Protein AF-A0A2D6FN66-F1 (afdb_monomer_lite)

Radius of gyration: 23.48 Å; chains: 1; bounding box: 50×28×66 Å

pLDDT: mean 88.45, std 12.37, range [42.31, 98.06]

Sequence (194 aa):
MTHFARLDENNIVLSTHTVSDETPTSNGRLGDNPMHVDGETFCLEFYGIDRGLSGTFKETSKKALFRKQYAGRGMIYNEDKDKFLEAKPFPSWALDVNDDWRAPVSDPTILTYPWLDENGVKQEDALYYMAWDEVNQRWGARSYPGPVKSWEGASDPHAELRTWIWNTDTSQWDDDGKRYKLVDEDRDLWEEIV

Foldseek 3Di:
DWKKFFADPQQFGADIDDDDQCDQFPVGGNVVDAQDVRVQVCCCCVCCVPPVDDGTMTIADCVCPPLRHGDDGGWGQDPVRRHTARHAPAPQWDQDPSRHTDQPADDQPDFWDFQADPVRHGDDIAGWQWDQDRVVSFIKTKDWNDHPPPPDDDPPQPIKIWMWTQDRVVSDTDGPVWIWGQPDPVVSDIDIPD

Structure (mmCIF, N/CA/C/O backbone):
data_AF-A0A2D6FN66-F1
#
_entry.id   AF-A0A2D6FN66-F1
#
loop_
_atom_site.group_PDB
_atom_site.id
_atom_site.type_symbol
_atom_site.label_atom_id
_atom_site.label_alt_id
_atom_site.label_comp_id
_atom_site.label_asym_id
_atom_site.label_entity_id
_atom_site.label_seq_id
_atom_site.pdbx_PDB_ins_code
_atom_site.Cartn_x
_atom_site.Cartn_y
_atom_site.Cartn_z
_atom_site.occupancy
_atom_site.B_iso_or_equiv
_atom_site.auth_seq_id
_atom_site.auth_comp_id
_atom_site.auth_asym_id
_atom_site.auth_atom_id
_atom_site.pdbx_PDB_model_num
ATOM 1 N N . MET A 1 1 ? 22.804 7.165 -8.848 1.00 89.62 1 MET A N 1
ATOM 2 C CA . MET A 1 1 ? 22.635 5.713 -9.009 1.00 89.62 1 MET A CA 1
ATOM 3 C C . MET A 1 1 ? 21.250 5.480 -9.570 1.00 89.62 1 MET A C 1
ATOM 5 O O . MET A 1 1 ? 20.288 5.944 -8.956 1.00 89.62 1 MET A O 1
ATOM 9 N N . THR A 1 2 ? 21.157 4.749 -10.674 1.00 93.19 2 THR A N 1
ATOM 10 C CA . THR A 1 2 ? 19.899 4.387 -11.327 1.00 93.19 2 THR A CA 1
ATOM 11 C C . THR A 1 2 ? 19.407 3.048 -10.788 1.00 93.19 2 THR A C 1
ATOM 13 O O . THR A 1 2 ? 20.203 2.146 -10.513 1.00 93.19 2 THR A O 1
ATOM 16 N N . HIS A 1 3 ? 18.097 2.908 -10.602 1.00 95.50 3 HIS A N 1
ATOM 17 C CA . HIS A 1 3 ? 17.495 1.714 -10.014 1.00 95.50 3 HIS A CA 1
ATOM 18 C C . HIS A 1 3 ? 16.573 1.018 -11.011 1.00 95.50 3 HIS A C 1
ATOM 20 O O . HIS A 1 3 ? 15.778 1.675 -11.668 1.00 95.50 3 HIS A O 1
ATOM 26 N N . PHE A 1 4 ? 16.633 -0.311 -11.075 1.00 96.44 4 PHE A N 1
ATOM 27 C CA . PHE A 1 4 ? 15.801 -1.131 -11.958 1.00 96.44 4 PHE A CA 1
ATOM 28 C C . PHE A 1 4 ? 15.091 -2.220 -11.168 1.00 96.44 4 PHE A C 1
ATOM 30 O O . PHE A 1 4 ? 15.712 -2.923 -10.375 1.00 96.44 4 PHE A O 1
ATOM 37 N N . ALA A 1 5 ? 13.797 -2.376 -11.397 1.00 97.19 5 ALA A N 1
ATOM 38 C CA . ALA A 1 5 ? 13.004 -3.496 -10.928 1.00 97.19 5 ALA A CA 1
ATOM 39 C C . ALA A 1 5 ? 13.132 -4.656 -11.917 1.00 97.19 5 ALA A C 1
ATOM 41 O O . ALA A 1 5 ? 12.907 -4.465 -13.109 1.00 97.19 5 ALA A O 1
ATOM 42 N N . ARG A 1 6 ? 13.479 -5.847 -11.425 1.00 96.19 6 ARG A N 1
ATOM 43 C CA . ARG A 1 6 ? 13.390 -7.098 -12.181 1.00 96.19 6 ARG A CA 1
ATOM 44 C C . ARG A 1 6 ? 12.001 -7.687 -11.994 1.00 96.19 6 ARG A C 1
ATOM 46 O O . ARG A 1 6 ? 11.585 -7.861 -10.847 1.00 96.19 6 ARG A O 1
ATOM 53 N N . LEU A 1 7 ? 11.327 -8.011 -13.085 1.00 96.62 7 LEU A N 1
ATOM 54 C CA . LEU A 1 7 ? 9.964 -8.529 -13.106 1.00 96.62 7 LEU A CA 1
ATOM 55 C C . LEU A 1 7 ? 9.935 -9.996 -13.546 1.00 96.62 7 LEU A C 1
ATOM 57 O O . LEU A 1 7 ? 10.806 -10.439 -14.300 1.00 96.62 7 LEU A O 1
ATOM 61 N N . ASP A 1 8 ? 8.938 -10.742 -13.076 1.00 94.62 8 ASP A N 1
ATOM 62 C CA . ASP A 1 8 ? 8.591 -12.057 -13.620 1.00 94.62 8 ASP A CA 1
ATOM 63 C C . ASP A 1 8 ? 7.635 -11.963 -14.826 1.00 94.62 8 ASP A C 1
ATOM 65 O O . ASP A 1 8 ? 7.323 -10.879 -15.317 1.00 94.62 8 ASP A O 1
ATOM 69 N N . GLU A 1 9 ? 7.173 -13.115 -15.316 1.00 94.38 9 GLU A N 1
ATOM 70 C CA . GLU A 1 9 ? 6.234 -13.219 -16.444 1.00 94.38 9 GLU A CA 1
ATOM 71 C C . GLU A 1 9 ? 4.844 -12.615 -16.171 1.00 94.38 9 GLU A C 1
ATOM 73 O O . GLU A 1 9 ? 4.099 -12.355 -17.112 1.00 94.38 9 GLU A O 1
ATOM 78 N N . ASN A 1 10 ? 4.502 -12.366 -14.903 1.00 95.19 10 ASN A N 1
ATOM 79 C CA . ASN A 1 10 ? 3.241 -11.762 -14.472 1.00 95.19 10 ASN A CA 1
ATOM 80 C C . ASN A 1 10 ? 3.426 -10.292 -14.058 1.00 95.19 10 ASN A C 1
ATOM 82 O O . ASN A 1 10 ? 2.559 -9.719 -13.396 1.00 95.19 10 ASN A O 1
ATOM 86 N N . ASN A 1 11 ? 4.558 -9.682 -14.427 1.00 96.50 11 ASN A N 1
ATOM 87 C CA . ASN A 1 11 ? 4.933 -8.318 -14.073 1.00 96.50 11 ASN A CA 1
ATOM 88 C C . ASN A 1 11 ? 5.053 -8.063 -12.559 1.00 96.50 11 ASN A C 1
ATOM 90 O O . ASN A 1 11 ? 4.924 -6.924 -12.100 1.00 96.50 11 ASN A O 1
ATOM 94 N N . ILE A 1 12 ? 5.354 -9.098 -11.768 1.00 96.75 12 ILE A N 1
ATOM 95 C CA . ILE A 1 12 ? 5.625 -8.971 -10.334 1.00 96.75 12 ILE A CA 1
ATOM 96 C C . ILE A 1 12 ? 7.099 -8.656 -10.106 1.00 96.75 12 ILE A C 1
ATOM 98 O O . ILE A 1 12 ? 7.994 -9.328 -10.618 1.00 96.75 12 ILE A O 1
ATOM 102 N N . VAL A 1 13 ? 7.370 -7.655 -9.274 1.00 97.62 13 VAL A N 1
ATOM 103 C CA . VAL A 1 13 ? 8.727 -7.253 -8.902 1.00 97.62 13 VAL A CA 1
ATOM 104 C C . VAL A 1 13 ? 9.379 -8.331 -8.034 1.00 97.62 13 VAL A C 1
ATOM 106 O O . VAL A 1 13 ? 8.997 -8.560 -6.884 1.00 97.62 13 VAL A O 1
ATOM 109 N N . LEU A 1 14 ? 10.435 -8.946 -8.559 1.00 95.50 14 LEU A N 1
ATOM 110 C CA . LEU A 1 14 ? 11.250 -9.945 -7.870 1.00 95.50 14 LEU A CA 1
ATOM 111 C C . LEU A 1 14 ? 12.331 -9.301 -6.999 1.00 95.50 14 LEU A C 1
ATOM 113 O O . LEU A 1 14 ? 12.594 -9.749 -5.881 1.00 95.50 14 LEU A O 1
ATOM 117 N N . SER A 1 15 ? 12.989 -8.269 -7.526 1.00 94.75 15 SER A N 1
ATOM 118 C CA . SER A 1 15 ? 14.126 -7.598 -6.893 1.00 94.75 15 SER A CA 1
ATOM 119 C C . SER A 1 15 ? 14.384 -6.228 -7.515 1.00 94.75 15 SER A C 1
ATOM 121 O O . SER A 1 15 ? 14.005 -5.974 -8.655 1.00 94.75 15 SER A O 1
ATOM 123 N N . THR A 1 16 ? 15.088 -5.358 -6.790 1.00 95.44 16 THR A N 1
ATOM 124 C CA . THR A 1 16 ? 15.623 -4.106 -7.342 1.00 95.44 16 THR A CA 1
ATOM 125 C C . THR A 1 16 ? 17.137 -4.165 -7.463 1.00 95.44 16 THR A C 1
ATOM 127 O O . THR A 1 16 ? 17.821 -4.607 -6.540 1.00 95.44 16 THR A O 1
ATOM 130 N N . HIS A 1 17 ? 17.661 -3.664 -8.570 1.00 93.88 17 HIS A N 1
ATOM 131 C CA . HIS A 1 17 ? 19.076 -3.621 -8.899 1.00 93.88 17 HIS A CA 1
ATOM 132 C C . HIS A 1 17 ? 19.526 -2.174 -9.042 1.00 93.88 17 HIS A C 1
ATOM 134 O O . HIS A 1 17 ? 18.748 -1.307 -9.431 1.00 93.88 17 HIS A O 1
ATOM 140 N N . THR A 1 18 ? 20.777 -1.909 -8.679 1.00 93.88 18 THR A N 1
ATOM 141 C CA . THR A 1 18 ? 21.353 -0.566 -8.743 1.00 93.88 18 THR A CA 1
ATOM 142 C C . THR A 1 18 ? 22.500 -0.566 -9.731 1.00 93.88 18 THR A C 1
ATOM 144 O O . THR A 1 18 ? 23.400 -1.399 -9.627 1.00 93.88 18 THR A O 1
ATOM 147 N N . VAL A 1 19 ? 22.463 0.384 -10.656 1.00 92.06 19 VAL A N 1
ATOM 148 C CA . VAL A 1 19 ? 23.472 0.597 -11.690 1.00 92.06 19 VAL A CA 1
ATOM 149 C C . VAL A 1 19 ? 24.054 2.002 -11.521 1.00 92.06 19 VAL A C 1
ATOM 151 O O . VAL A 1 19 ? 23.400 2.913 -11.004 1.00 92.06 19 VAL A O 1
ATOM 154 N N . SER A 1 20 ? 25.322 2.168 -11.891 1.00 94.06 20 SER A N 1
ATOM 155 C CA . SER A 1 20 ? 25.965 3.481 -11.893 1.00 94.06 20 SER A CA 1
ATOM 156 C C . SER A 1 20 ? 25.293 4.406 -12.909 1.00 94.06 20 SER A C 1
ATOM 158 O O . SER A 1 20 ? 24.995 3.979 -14.021 1.00 94.06 20 SER A O 1
ATOM 160 N N . ASP A 1 21 ? 25.122 5.681 -12.558 1.00 94.50 21 ASP A N 1
ATOM 161 C CA . ASP A 1 21 ? 24.621 6.702 -13.497 1.00 94.50 21 ASP A CA 1
ATOM 162 C C . ASP A 1 21 ? 25.578 6.875 -14.682 1.00 94.50 21 ASP A C 1
ATOM 164 O O . ASP A 1 21 ? 25.159 7.173 -15.795 1.00 94.50 21 ASP A O 1
ATOM 168 N N . GLU A 1 22 ? 26.867 6.640 -14.431 1.00 96.00 22 GLU A N 1
ATOM 169 C CA . GLU A 1 22 ? 27.963 6.779 -15.387 1.00 96.00 22 GLU A CA 1
ATOM 170 C C . GLU A 1 22 ? 28.029 5.635 -16.408 1.00 96.00 22 GLU A C 1
ATOM 172 O O . GLU A 1 22 ? 28.863 5.682 -17.312 1.00 96.00 22 GLU A O 1
ATOM 177 N N . THR A 1 23 ? 27.192 4.598 -16.272 1.00 93.06 23 THR A N 1
ATOM 178 C CA . THR A 1 23 ? 27.152 3.489 -17.230 1.00 93.06 23 THR A CA 1
ATOM 179 C C . THR A 1 23 ? 26.816 4.032 -18.626 1.00 93.06 23 THR A C 1
ATOM 181 O O . THR A 1 23 ? 25.759 4.649 -18.795 1.00 93.06 23 THR A O 1
ATOM 184 N N . PRO A 1 24 ? 27.693 3.833 -19.628 1.00 92.62 24 PRO A N 1
ATOM 185 C CA . PRO A 1 24 ? 27.444 4.306 -20.979 1.00 92.62 24 PRO A CA 1
ATOM 186 C C . PRO A 1 24 ? 26.416 3.415 -21.679 1.00 92.62 24 PRO A C 1
ATOM 188 O O . PRO A 1 24 ? 26.481 2.189 -21.611 1.00 92.62 24 PRO A O 1
ATOM 191 N N . THR A 1 25 ? 25.499 4.049 -22.396 1.00 88.62 25 THR A N 1
ATOM 192 C CA . THR A 1 25 ? 24.521 3.419 -23.287 1.00 88.62 25 THR A CA 1
ATOM 193 C C . THR A 1 25 ? 24.624 4.034 -24.682 1.00 88.62 25 THR A C 1
ATOM 195 O O . THR A 1 25 ? 25.327 5.033 -24.871 1.00 88.62 25 THR A O 1
ATOM 198 N N . SER A 1 26 ? 23.913 3.484 -25.670 1.00 87.75 26 SER A N 1
ATOM 199 C CA . SER A 1 26 ? 23.835 4.092 -27.007 1.00 87.75 26 SER A CA 1
ATOM 200 C C . SER A 1 26 ? 23.288 5.521 -26.990 1.00 87.75 26 SER A C 1
ATOM 202 O O . SER A 1 26 ? 23.660 6.310 -27.855 1.00 87.75 26 SER A O 1
ATOM 204 N N . ASN A 1 27 ? 22.465 5.874 -25.999 1.00 87.00 27 ASN A N 1
ATOM 205 C CA . ASN A 1 27 ? 21.874 7.205 -25.859 1.00 87.00 27 ASN A CA 1
ATOM 206 C C . ASN A 1 27 ? 22.589 8.110 -24.8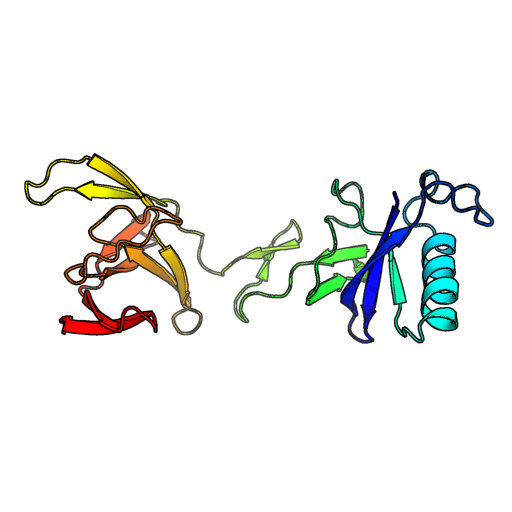40 1.00 87.00 27 ASN A C 1
ATOM 208 O O . ASN A 1 27 ? 22.084 9.169 -24.480 1.00 87.00 27 ASN A O 1
ATOM 212 N N . GLY A 1 28 ? 23.797 7.747 -24.403 1.00 89.62 28 GLY A N 1
ATOM 213 C CA . GLY A 1 28 ? 24.577 8.514 -23.430 1.00 89.62 28 GLY A CA 1
ATOM 214 C C . GLY A 1 28 ? 24.620 7.839 -22.064 1.00 89.62 28 GLY A C 1
ATOM 215 O O . GLY A 1 28 ? 24.481 6.622 -21.954 1.00 89.62 28 GLY A O 1
ATOM 216 N N . ARG A 1 29 ? 24.872 8.605 -21.004 1.00 93.44 29 ARG A N 1
ATOM 217 C CA . ARG A 1 29 ? 24.948 8.054 -19.645 1.00 93.44 29 ARG A CA 1
ATOM 218 C C . ARG A 1 29 ? 23.566 7.646 -19.162 1.00 93.44 29 ARG A C 1
ATOM 220 O O . ARG A 1 29 ? 22.577 8.311 -19.461 1.00 93.44 29 ARG A O 1
ATOM 227 N N . LEU A 1 30 ? 23.505 6.563 -18.400 1.00 91.44 30 LEU A N 1
ATOM 228 C CA . LEU A 1 30 ? 22.245 6.018 -17.918 1.00 91.44 30 LEU A CA 1
ATOM 229 C C . LEU A 1 30 ? 21.488 7.002 -17.013 1.00 91.44 30 LEU A C 1
ATOM 231 O O . LEU A 1 30 ? 20.275 7.132 -17.130 1.00 91.44 30 LEU A O 1
ATOM 235 N N . GLY A 1 31 ? 22.203 7.731 -16.150 1.00 90.25 31 GLY A N 1
ATOM 236 C CA . GLY A 1 31 ? 21.595 8.714 -15.244 1.00 90.25 31 GLY A CA 1
ATOM 237 C C . GLY A 1 31 ? 20.965 9.925 -15.942 1.00 90.25 31 GLY A C 1
ATOM 238 O O . GLY A 1 31 ? 20.096 10.568 -15.357 1.00 90.25 31 GLY A O 1
ATOM 239 N N . ASP A 1 32 ? 21.365 10.209 -17.184 1.00 92.75 32 ASP A N 1
ATOM 240 C CA . ASP A 1 32 ? 20.851 11.333 -17.977 1.00 92.75 32 ASP A CA 1
ATOM 241 C C . ASP A 1 32 ? 19.647 10.933 -18.854 1.00 92.75 32 ASP A C 1
ATOM 243 O O . ASP A 1 32 ? 19.004 11.796 -19.450 1.00 92.75 32 ASP A O 1
ATOM 247 N N . ASN A 1 33 ? 19.321 9.635 -18.922 1.00 88.56 33 ASN A N 1
ATOM 248 C CA . ASN A 1 33 ? 18.309 9.070 -19.819 1.00 88.56 33 ASN A CA 1
ATOM 249 C C . ASN A 1 33 ? 17.326 8.145 -19.075 1.00 88.56 33 ASN A C 1
ATOM 251 O O . ASN A 1 33 ? 17.298 6.937 -19.337 1.00 88.56 33 ASN A O 1
ATOM 255 N N . PRO A 1 34 ? 16.515 8.680 -18.143 1.00 91.12 34 PRO A N 1
ATOM 256 C CA . PRO A 1 34 ? 15.571 7.872 -17.384 1.00 91.12 34 PRO A CA 1
ATOM 257 C C . PRO A 1 34 ? 14.512 7.235 -18.292 1.00 91.12 34 PRO A C 1
ATOM 259 O O . PRO A 1 34 ? 14.082 7.822 -19.285 1.00 91.12 34 PRO A O 1
ATOM 262 N N . MET A 1 35 ? 14.055 6.046 -17.908 1.00 92.06 35 MET A N 1
ATOM 263 C CA . MET A 1 35 ? 13.054 5.218 -18.594 1.00 92.06 35 MET A CA 1
ATOM 264 C C . MET A 1 35 ? 13.468 4.742 -19.992 1.00 92.06 35 MET A C 1
ATOM 266 O O . MET A 1 35 ? 12.634 4.224 -20.737 1.00 92.06 35 MET A O 1
ATOM 270 N N . HIS A 1 36 ? 14.737 4.900 -20.365 1.00 91.31 36 HIS A N 1
ATOM 271 C CA . HIS A 1 36 ? 15.203 4.507 -21.684 1.00 91.31 36 HIS A CA 1
ATOM 272 C C . HIS A 1 36 ? 15.412 2.987 -21.784 1.00 91.31 36 HIS A C 1
ATOM 274 O O . HIS A 1 36 ? 15.978 2.358 -20.886 1.00 91.31 36 HIS A O 1
ATOM 280 N N . VAL A 1 37 ? 15.006 2.396 -22.916 1.00 92.50 37 VAL A N 1
ATOM 281 C CA . VAL A 1 37 ? 15.106 0.944 -23.163 1.00 92.50 37 VAL A CA 1
ATOM 282 C C . VAL A 1 37 ? 16.542 0.427 -23.061 1.00 92.50 37 VAL A C 1
ATOM 284 O O . VAL A 1 37 ? 16.759 -0.670 -22.566 1.00 92.50 37 VAL A O 1
ATOM 287 N N . ASP A 1 38 ? 17.537 1.233 -23.440 1.00 91.25 38 ASP A N 1
ATOM 288 C CA . ASP A 1 38 ? 18.956 0.881 -23.301 1.00 91.25 38 ASP A CA 1
ATOM 289 C C . ASP A 1 38 ? 19.344 0.481 -21.870 1.00 91.25 38 ASP A C 1
ATOM 291 O O . ASP A 1 38 ? 20.159 -0.419 -21.686 1.00 91.25 38 ASP A O 1
ATOM 295 N N . GLY A 1 39 ? 18.757 1.121 -20.853 1.00 92.19 39 GLY A N 1
ATOM 296 C CA . GLY A 1 39 ? 18.984 0.767 -19.453 1.00 92.19 39 GLY A CA 1
ATOM 297 C C . GLY A 1 39 ? 18.380 -0.581 -19.073 1.00 92.19 39 GLY A C 1
ATOM 298 O O . GLY A 1 39 ? 18.994 -1.372 -18.354 1.00 92.19 39 GLY A O 1
ATOM 299 N N . GLU A 1 40 ? 17.182 -0.849 -19.590 1.00 93.38 40 GLU A N 1
ATOM 300 C CA . GLU A 1 40 ? 16.462 -2.111 -19.411 1.00 93.38 40 GLU A CA 1
ATOM 301 C C . GLU A 1 40 ? 17.228 -3.262 -20.094 1.00 93.38 40 GLU A C 1
ATOM 303 O O . GLU A 1 40 ? 17.467 -4.299 -19.469 1.00 93.38 40 GLU A O 1
ATOM 308 N N . THR A 1 41 ? 17.720 -3.037 -21.318 1.00 92.06 41 THR A N 1
ATOM 309 C CA . THR A 1 41 ? 18.586 -3.960 -22.071 1.00 92.06 41 THR A CA 1
ATOM 310 C C . THR A 1 41 ? 19.914 -4.197 -21.359 1.00 92.06 41 THR A C 1
ATOM 312 O O . THR A 1 41 ? 20.294 -5.349 -21.164 1.00 92.06 41 THR A O 1
ATOM 315 N N . PHE A 1 42 ? 20.589 -3.140 -20.893 1.00 92.06 42 PHE A N 1
ATOM 316 C CA . PHE A 1 42 ? 21.838 -3.269 -20.140 1.00 92.06 42 PHE A CA 1
ATOM 317 C C . PHE A 1 42 ? 21.659 -4.168 -18.913 1.00 92.06 42 PHE A C 1
ATOM 319 O O . PHE A 1 42 ? 22.483 -5.042 -18.658 1.00 92.06 42 PHE A O 1
ATOM 326 N N . CYS A 1 43 ? 20.573 -3.987 -18.154 1.00 91.25 43 CYS A N 1
ATOM 327 C CA . CYS A 1 43 ? 20.301 -4.825 -16.988 1.00 91.25 43 CYS A CA 1
ATOM 328 C C . CYS A 1 43 ? 20.047 -6.284 -17.372 1.00 91.25 43 CYS A C 1
ATOM 330 O O . CYS A 1 43 ? 20.544 -7.179 -16.688 1.00 91.25 43 CYS A O 1
ATOM 332 N N . LEU A 1 44 ? 19.299 -6.527 -18.450 1.00 90.12 44 LEU A N 1
ATOM 333 C CA . LEU A 1 44 ? 19.047 -7.877 -18.943 1.00 90.12 44 LEU A CA 1
ATOM 334 C C . LEU A 1 44 ? 20.343 -8.574 -19.368 1.00 90.12 44 LEU A C 1
ATOM 336 O O . LEU A 1 44 ? 20.562 -9.722 -18.997 1.00 90.12 44 LEU A O 1
ATOM 340 N N . GLU A 1 45 ? 21.218 -7.889 -20.098 1.00 88.69 45 GLU A N 1
ATOM 341 C CA . GLU A 1 45 ? 22.497 -8.447 -20.536 1.00 88.69 45 GLU A CA 1
ATOM 342 C C . GLU A 1 45 ? 23.435 -8.676 -19.348 1.00 88.69 45 GLU A C 1
ATOM 344 O O . GLU A 1 45 ? 23.901 -9.793 -19.132 1.00 88.69 45 GLU A O 1
ATOM 349 N N . PHE A 1 46 ? 23.645 -7.651 -18.519 1.00 87.44 46 PHE A N 1
ATOM 350 C CA . PHE A 1 46 ? 24.572 -7.708 -17.391 1.00 87.44 46 PHE A CA 1
ATOM 351 C C . PHE A 1 46 ? 24.139 -8.728 -16.333 1.00 87.44 46 PHE A C 1
ATOM 353 O O . PHE A 1 46 ? 24.941 -9.529 -15.866 1.00 87.44 46 PHE A O 1
ATOM 360 N N . TYR A 1 47 ? 22.866 -8.735 -15.931 1.00 85.31 47 TYR A N 1
ATOM 361 C CA . TYR A 1 47 ? 22.395 -9.646 -14.886 1.00 85.31 47 TYR A CA 1
ATOM 362 C C . TYR A 1 47 ? 21.909 -10.993 -15.426 1.00 85.31 47 TYR A C 1
ATOM 364 O O . TYR A 1 47 ? 22.013 -11.999 -14.719 1.00 85.31 47 TYR A O 1
ATOM 372 N N . GLY A 1 48 ? 21.386 -11.039 -16.649 1.00 75.00 48 GLY A N 1
ATOM 373 C CA . GLY A 1 48 ? 20.897 -12.273 -17.255 1.00 75.00 48 GLY A CA 1
ATOM 374 C C . GLY A 1 48 ? 22.012 -13.194 -17.715 1.00 75.00 48 GLY A C 1
ATOM 375 O O . GLY A 1 48 ? 21.930 -14.397 -17.470 1.00 75.00 48 GLY A O 1
ATOM 376 N N . ILE A 1 49 ? 23.086 -12.644 -18.287 1.00 71.69 49 ILE A N 1
ATOM 377 C CA . ILE A 1 49 ? 24.240 -13.436 -18.721 1.00 71.69 49 ILE A CA 1
ATOM 378 C C . ILE A 1 49 ? 25.140 -13.760 -17.523 1.00 71.69 49 ILE A C 1
ATOM 380 O O . ILE A 1 49 ? 25.393 -14.935 -17.258 1.00 71.69 49 ILE A O 1
ATOM 384 N N . ASP A 1 50 ? 25.564 -12.759 -16.744 1.00 64.56 50 ASP A N 1
ATOM 385 C CA . ASP A 1 50 ? 26.601 -12.980 -15.721 1.00 64.56 50 ASP A CA 1
ATOM 386 C C . ASP A 1 50 ? 26.078 -13.646 -14.441 1.00 64.56 50 ASP A C 1
ATOM 388 O O . ASP A 1 50 ? 26.858 -14.200 -13.664 1.00 64.56 50 ASP A O 1
ATOM 392 N N . ARG A 1 51 ? 24.765 -13.580 -14.173 1.00 75.06 51 ARG A N 1
ATOM 393 C CA . ARG A 1 51 ? 24.164 -14.117 -12.935 1.00 75.06 51 ARG A CA 1
ATOM 394 C C . ARG A 1 51 ? 23.035 -15.118 -13.158 1.00 75.06 51 ARG A C 1
ATOM 396 O O . ARG A 1 51 ? 22.451 -15.574 -12.177 1.00 75.06 51 ARG A O 1
ATOM 403 N N . GLY A 1 52 ? 22.718 -15.453 -14.411 1.00 75.88 52 GLY A N 1
ATOM 404 C CA . GLY A 1 52 ? 21.635 -16.382 -14.746 1.00 75.88 52 GLY A CA 1
ATOM 405 C C . GLY A 1 52 ? 20.247 -15.895 -14.314 1.00 75.88 52 GLY A C 1
ATOM 406 O O . GLY A 1 52 ? 19.372 -16.711 -14.027 1.00 75.88 52 GLY A O 1
ATOM 407 N N . LEU A 1 53 ? 20.043 -14.577 -14.204 1.00 80.88 53 LEU A N 1
ATOM 408 C CA . LEU A 1 53 ? 18.759 -13.999 -13.809 1.00 80.88 53 LEU A CA 1
ATOM 409 C C . LEU A 1 53 ? 17.860 -13.795 -15.036 1.00 80.88 53 LEU A C 1
ATOM 411 O O . LEU A 1 53 ? 18.145 -12.968 -15.890 1.00 80.88 53 LEU A O 1
ATOM 415 N N . SER A 1 54 ? 16.735 -14.499 -15.104 1.00 76.50 54 SER A N 1
ATOM 416 C CA . SER A 1 54 ? 15.688 -14.242 -16.101 1.00 76.50 54 SER A CA 1
ATOM 417 C C . SER A 1 54 ? 14.747 -13.108 -15.668 1.00 76.50 54 SER A C 1
ATOM 419 O O . SER A 1 54 ? 14.729 -12.716 -14.495 1.00 76.50 54 SER A O 1
ATOM 421 N N . GLY A 1 55 ? 13.956 -12.594 -16.611 1.00 83.88 55 GLY A N 1
ATOM 422 C CA . GLY A 1 55 ? 12.920 -11.587 -16.370 1.00 83.88 55 GLY A CA 1
ATOM 423 C C . GLY A 1 55 ? 13.056 -10.365 -17.272 1.00 83.88 55 GLY A C 1
ATOM 424 O O . GLY A 1 55 ? 13.984 -10.267 -18.073 1.00 83.88 55 GLY A O 1
ATOM 425 N N . THR A 1 56 ? 12.128 -9.427 -17.127 1.00 93.00 56 THR A N 1
ATOM 426 C CA . THR A 1 56 ? 12.213 -8.096 -17.740 1.00 93.00 56 THR A CA 1
ATOM 427 C C . THR A 1 56 ? 12.692 -7.087 -16.700 1.00 93.00 56 THR A C 1
ATOM 429 O O . THR A 1 56 ? 12.562 -7.307 -15.494 1.00 93.00 56 THR A O 1
ATOM 432 N N . PHE A 1 57 ? 13.294 -5.986 -17.145 1.00 95.56 57 PHE A N 1
ATOM 433 C CA . PHE A 1 57 ? 13.738 -4.920 -16.253 1.00 95.56 57 PHE A CA 1
ATOM 434 C C . PHE A 1 57 ? 13.001 -3.631 -16.575 1.00 95.56 57 PHE A C 1
ATOM 436 O O . PHE A 1 57 ? 12.854 -3.273 -17.738 1.00 95.56 57 PHE A O 1
ATOM 443 N N . LYS A 1 58 ? 12.570 -2.920 -15.536 1.00 97.31 58 LYS A N 1
ATOM 444 C CA . LYS A 1 58 ? 11.967 -1.591 -15.634 1.00 97.31 58 LYS A CA 1
ATOM 445 C C . LYS A 1 58 ? 12.654 -0.657 -14.654 1.00 97.31 58 LYS A C 1
ATOM 447 O O . LYS A 1 58 ? 12.680 -0.924 -13.457 1.00 97.31 58 LYS A O 1
ATOM 452 N N . GLU A 1 59 ? 13.220 0.443 -15.143 1.00 96.94 59 GLU A N 1
ATOM 453 C CA . GLU A 1 59 ? 13.728 1.514 -14.282 1.00 96.94 59 GLU A CA 1
ATOM 454 C C . GLU A 1 59 ? 12.665 1.987 -13.275 1.00 96.94 59 GLU A C 1
ATOM 456 O O . GLU A 1 59 ? 11.481 2.061 -13.605 1.00 96.94 59 GLU A O 1
ATOM 461 N N . THR A 1 60 ? 13.091 2.316 -12.058 1.00 96.81 60 THR A N 1
ATOM 462 C CA . THR A 1 60 ? 12.261 2.756 -10.935 1.00 96.81 60 THR A CA 1
ATOM 463 C C . THR A 1 60 ? 12.856 3.992 -10.255 1.00 96.81 60 THR A C 1
ATOM 465 O O . THR A 1 60 ? 14.075 4.136 -10.135 1.00 96.81 60 THR A O 1
ATOM 468 N N . SER A 1 61 ? 11.997 4.889 -9.761 1.00 94.06 61 SER A N 1
ATOM 469 C CA . SER A 1 61 ? 12.410 6.166 -9.176 1.00 94.06 61 SER A CA 1
ATOM 470 C C . SER A 1 61 ? 12.240 6.194 -7.659 1.00 94.06 61 SER A C 1
ATOM 472 O O . SER A 1 61 ? 11.124 6.178 -7.147 1.00 94.06 61 SER A O 1
ATOM 474 N N . LYS A 1 62 ? 13.345 6.352 -6.915 1.00 90.75 62 LYS A N 1
ATOM 475 C CA . LYS A 1 62 ? 13.305 6.564 -5.450 1.00 90.75 62 LYS A CA 1
ATOM 476 C C . LYS A 1 62 ? 12.562 7.833 -5.035 1.00 90.75 62 LYS A C 1
ATOM 478 O O . LYS A 1 62 ? 12.098 7.928 -3.908 1.00 90.75 62 LYS A O 1
ATOM 483 N N . LYS A 1 63 ? 12.500 8.818 -5.932 1.00 92.69 63 LYS A N 1
ATOM 484 C CA . LYS A 1 63 ? 11.854 10.115 -5.706 1.00 92.69 63 LYS A CA 1
ATOM 485 C C . LYS A 1 63 ? 10.486 10.210 -6.384 1.00 92.69 63 LYS A C 1
ATOM 487 O O . LYS A 1 63 ? 9.977 11.316 -6.508 1.00 92.69 63 LYS A O 1
ATOM 492 N N . ALA A 1 64 ? 9.930 9.086 -6.856 1.00 93.38 64 ALA A N 1
ATOM 493 C CA . ALA A 1 64 ? 8.637 9.058 -7.542 1.00 93.38 64 ALA A CA 1
ATOM 494 C C . ALA A 1 64 ? 8.554 10.013 -8.759 1.00 93.38 64 ALA A C 1
ATOM 496 O O . ALA A 1 64 ? 7.488 10.518 -9.090 1.00 93.38 64 ALA A O 1
ATOM 497 N N . LEU A 1 65 ? 9.680 10.274 -9.443 1.00 94.56 65 LEU A N 1
ATOM 498 C CA . LEU A 1 65 ? 9.726 11.206 -10.585 1.00 94.56 65 LEU A CA 1
ATOM 499 C C . LEU A 1 65 ? 9.029 10.652 -11.836 1.00 94.56 65 LEU A C 1
ATOM 501 O O . LEU A 1 65 ? 8.600 11.413 -12.696 1.00 94.56 65 LEU A O 1
ATOM 505 N N . PHE A 1 66 ? 8.948 9.328 -11.942 1.00 94.88 66 PHE A N 1
ATOM 506 C CA . PHE A 1 66 ? 8.304 8.595 -13.023 1.00 94.88 66 PHE A CA 1
ATOM 507 C C . PHE A 1 66 ? 7.827 7.235 -12.511 1.00 94.88 66 PHE A C 1
ATOM 509 O O . PHE A 1 66 ? 8.222 6.805 -11.423 1.00 94.88 66 PHE A O 1
ATOM 516 N N . ARG A 1 67 ? 6.965 6.565 -13.290 1.00 96.50 67 ARG A N 1
ATOM 517 C CA . ARG A 1 67 ? 6.363 5.259 -12.955 1.00 96.50 67 ARG A CA 1
ATOM 518 C C . ARG A 1 67 ? 5.706 5.216 -11.568 1.00 96.50 67 ARG A C 1
ATOM 520 O O . ARG A 1 67 ? 5.628 4.165 -10.933 1.00 96.50 67 ARG A O 1
ATOM 527 N N . LYS A 1 68 ? 5.192 6.378 -11.138 1.00 95.50 68 LYS A N 1
ATOM 528 C CA . LYS A 1 68 ? 4.505 6.685 -9.872 1.00 95.50 68 LYS A CA 1
ATOM 529 C C . LYS A 1 68 ? 5.352 6.562 -8.603 1.00 95.50 68 LYS A C 1
ATOM 531 O O . LYS A 1 68 ? 5.327 7.480 -7.797 1.00 95.50 68 LYS A O 1
ATOM 536 N N . GLN A 1 69 ? 6.049 5.454 -8.382 1.00 96.06 69 GLN A N 1
ATOM 537 C CA . GLN A 1 69 ? 6.711 5.179 -7.105 1.00 96.06 69 GLN A CA 1
ATOM 538 C C . GLN A 1 69 ? 7.875 4.203 -7.255 1.00 96.06 69 GLN A C 1
ATOM 540 O O . GLN A 1 69 ? 8.069 3.593 -8.309 1.00 96.06 69 GLN A O 1
ATOM 545 N N . TYR A 1 70 ? 8.656 4.058 -6.185 1.00 97.06 70 TYR A N 1
ATOM 546 C CA . TYR A 1 70 ? 9.749 3.101 -6.162 1.00 97.06 70 TYR A CA 1
ATOM 547 C C . TYR A 1 70 ? 9.214 1.667 -6.079 1.00 97.06 70 TYR A C 1
ATOM 549 O O . TYR A 1 70 ? 8.497 1.322 -5.147 1.00 97.06 70 TYR A O 1
ATOM 557 N N . ALA A 1 71 ? 9.605 0.819 -7.025 1.00 97.56 71 ALA A N 1
ATOM 558 C CA . ALA A 1 71 ? 9.305 -0.603 -7.021 1.00 97.56 71 ALA A CA 1
ATOM 559 C C . ALA A 1 71 ? 9.880 -1.321 -5.786 1.00 97.56 71 ALA A C 1
ATOM 561 O O . ALA A 1 71 ? 11.088 -1.328 -5.552 1.00 97.56 71 ALA A O 1
ATOM 562 N N . GLY A 1 72 ? 9.011 -1.984 -5.033 1.00 96.31 72 GLY A N 1
ATOM 563 C CA . GLY A 1 72 ? 9.330 -2.917 -3.960 1.00 96.31 72 GLY A CA 1
ATOM 564 C C . GLY A 1 72 ? 9.027 -4.354 -4.378 1.00 96.31 72 GLY A C 1
ATOM 565 O O . GLY A 1 72 ? 8.217 -4.596 -5.269 1.00 96.31 72 GLY A O 1
ATOM 566 N N . ARG A 1 73 ? 9.673 -5.331 -3.735 1.00 96.81 73 ARG A N 1
ATOM 567 C CA . ARG A 1 73 ? 9.407 -6.754 -3.999 1.00 96.81 73 ARG A CA 1
ATOM 568 C C . ARG A 1 73 ? 7.926 -7.078 -3.759 1.00 96.81 73 ARG A C 1
ATOM 570 O O . ARG A 1 73 ? 7.390 -6.717 -2.718 1.00 96.81 73 ARG A O 1
ATOM 577 N N . GLY A 1 74 ? 7.302 -7.787 -4.697 1.00 96.50 74 GLY A N 1
ATOM 578 C CA . GLY A 1 74 ? 5.881 -8.150 -4.659 1.00 96.50 74 GLY A CA 1
ATOM 579 C C . GLY A 1 74 ? 4.937 -7.111 -5.271 1.00 96.50 74 GLY A C 1
ATOM 580 O O . GLY A 1 74 ? 3.772 -7.424 -5.488 1.00 96.50 74 GLY A O 1
ATOM 581 N N . MET A 1 75 ? 5.418 -5.906 -5.593 1.00 97.75 75 MET A N 1
ATOM 582 C CA . MET A 1 75 ? 4.639 -4.929 -6.358 1.00 97.75 75 MET A CA 1
ATOM 583 C C . MET A 1 75 ? 4.386 -5.409 -7.788 1.00 97.75 75 MET A C 1
ATOM 585 O O . MET A 1 75 ? 5.112 -6.258 -8.303 1.00 97.75 75 MET A O 1
ATOM 589 N N . ILE A 1 76 ? 3.383 -4.824 -8.437 1.00 97.44 76 ILE A N 1
ATOM 590 C CA . ILE A 1 76 ? 2.977 -5.146 -9.806 1.00 97.44 76 ILE A CA 1
ATOM 591 C C . ILE A 1 76 ? 3.344 -3.976 -10.713 1.00 97.44 76 ILE A C 1
ATOM 593 O O . ILE A 1 76 ? 2.986 -2.832 -10.433 1.00 97.44 76 ILE A O 1
ATOM 597 N N . TYR A 1 77 ? 4.036 -4.242 -11.813 1.00 97.81 77 TYR A N 1
ATOM 598 C CA . TYR A 1 77 ? 4.185 -3.268 -12.886 1.00 97.81 77 TYR A CA 1
ATOM 599 C C . TYR A 1 77 ? 2.964 -3.336 -13.811 1.00 97.81 77 TYR A C 1
ATOM 601 O O . TYR A 1 77 ? 2.667 -4.367 -14.408 1.00 97.81 77 TYR A O 1
ATOM 609 N N . ASN A 1 78 ? 2.226 -2.235 -13.904 1.00 97.06 78 ASN A N 1
ATOM 610 C CA . ASN A 1 78 ? 1.104 -2.096 -14.818 1.00 97.06 78 ASN A CA 1
ATOM 611 C C . ASN A 1 78 ? 1.608 -1.479 -16.129 1.00 97.06 78 ASN A C 1
ATOM 613 O O . ASN A 1 78 ? 1.943 -0.293 -16.158 1.00 97.06 78 ASN A O 1
ATOM 617 N N . GLU A 1 79 ? 1.663 -2.289 -17.187 1.00 95.62 79 GLU A N 1
ATOM 618 C CA . GLU A 1 79 ? 2.183 -1.886 -18.500 1.00 95.62 79 GLU A CA 1
ATOM 619 C C . GLU A 1 79 ? 1.331 -0.798 -19.161 1.00 95.62 79 GLU A C 1
ATOM 621 O O . GLU A 1 79 ? 1.882 0.185 -19.648 1.00 95.62 79 GLU A O 1
ATOM 626 N N . ASP A 1 80 ? -0.000 -0.915 -19.107 1.00 95.94 80 ASP A N 1
ATOM 627 C CA . ASP A 1 80 ? -0.922 0.045 -19.733 1.00 95.94 80 ASP A CA 1
ATOM 628 C C . ASP A 1 80 ? -0.786 1.458 -19.150 1.00 95.94 80 ASP A C 1
ATOM 630 O O . ASP A 1 80 ? -0.977 2.459 -19.843 1.00 95.94 80 ASP A O 1
ATOM 634 N N . LYS A 1 81 ? -0.473 1.546 -17.852 1.00 95.50 81 LYS A N 1
ATOM 635 C CA . LYS A 1 81 ? -0.305 2.814 -17.132 1.00 95.50 81 LYS A CA 1
ATOM 636 C C . LYS A 1 81 ? 1.151 3.262 -17.029 1.00 95.50 81 LYS A C 1
ATOM 638 O O . LYS A 1 81 ? 1.375 4.384 -16.579 1.00 95.50 81 LYS A O 1
ATOM 643 N N . ASP A 1 82 ? 2.102 2.398 -17.380 1.00 96.50 82 ASP A N 1
ATOM 644 C CA . ASP A 1 82 ? 3.535 2.543 -17.106 1.00 96.50 82 ASP A CA 1
ATOM 645 C C . ASP A 1 82 ? 3.805 2.953 -15.643 1.00 96.50 82 ASP A C 1
ATOM 647 O O . ASP A 1 82 ? 4.375 4.007 -15.353 1.00 96.50 82 ASP A O 1
ATOM 651 N N . LYS A 1 83 ? 3.320 2.149 -14.685 1.00 97.31 83 LYS A N 1
ATOM 652 C CA . LYS A 1 83 ? 3.409 2.441 -13.238 1.00 97.31 83 LYS A CA 1
ATOM 653 C C . LYS A 1 83 ? 3.697 1.203 -12.404 1.00 97.31 83 LYS A C 1
ATOM 655 O O . LYS A 1 83 ? 3.183 0.125 -12.687 1.00 97.31 83 LYS A O 1
ATOM 660 N N . PHE A 1 84 ? 4.420 1.387 -11.301 1.00 98.06 84 PHE A N 1
ATOM 661 C CA . PHE A 1 84 ? 4.465 0.398 -10.224 1.00 98.06 84 PHE A CA 1
ATOM 662 C C . PHE A 1 84 ? 3.295 0.606 -9.261 1.00 98.06 84 PHE A C 1
ATOM 664 O O . PHE A 1 84 ? 3.094 1.699 -8.723 1.00 98.06 84 PHE A O 1
ATOM 671 N N . LEU A 1 85 ? 2.528 -0.453 -9.033 1.00 97.50 85 LEU A N 1
ATOM 672 C CA . LEU A 1 85 ? 1.395 -0.503 -8.117 1.00 97.50 85 LEU A CA 1
ATOM 673 C C . LEU A 1 85 ? 1.718 -1.444 -6.961 1.00 97.50 85 LEU A C 1
ATOM 675 O O . LEU A 1 85 ? 2.398 -2.456 -7.140 1.00 97.50 85 LEU A O 1
ATOM 679 N N . GLU A 1 86 ? 1.231 -1.119 -5.770 1.00 96.50 86 GLU A N 1
ATOM 680 C CA . GLU A 1 86 ? 1.341 -2.035 -4.639 1.00 96.50 86 GLU A CA 1
ATOM 681 C C . GLU A 1 86 ? 0.589 -3.341 -4.928 1.00 96.50 86 GLU A C 1
ATOM 683 O O . GLU A 1 86 ? -0.350 -3.373 -5.732 1.00 96.50 86 GLU A O 1
ATOM 688 N N . ALA A 1 87 ? 0.999 -4.433 -4.280 1.00 94.06 87 ALA A N 1
ATOM 689 C CA . ALA A 1 87 ? 0.218 -5.663 -4.313 1.00 94.06 87 ALA A CA 1
ATOM 690 C C . ALA A 1 87 ? -1.169 -5.389 -3.726 1.00 94.06 87 ALA A C 1
ATOM 692 O O . ALA A 1 87 ? -1.286 -4.674 -2.732 1.00 94.06 87 ALA A O 1
ATOM 693 N N . LYS A 1 88 ? -2.212 -5.962 -4.332 1.00 94.81 88 LYS A N 1
ATOM 694 C CA . LYS A 1 88 ? -3.582 -5.808 -3.841 1.00 94.81 88 LYS A CA 1
ATOM 695 C C . LYS A 1 88 ? -3.675 -6.327 -2.395 1.00 94.81 88 LYS A C 1
ATOM 697 O O . LYS A 1 88 ? -3.500 -7.533 -2.219 1.00 94.81 88 LYS A O 1
ATOM 702 N N . PRO A 1 89 ? -3.964 -5.477 -1.385 1.00 95.06 89 PRO A N 1
ATOM 703 C CA . PRO A 1 89 ? -3.930 -5.906 0.015 1.00 95.06 89 PRO A CA 1
ATOM 704 C C . PRO A 1 89 ? -5.009 -6.940 0.334 1.00 95.06 89 PRO A C 1
ATOM 706 O O . PRO A 1 89 ? -4.732 -7.959 0.960 1.00 95.06 89 PRO A O 1
ATOM 709 N N . PHE A 1 90 ? -6.229 -6.700 -0.155 1.00 96.62 90 PHE A N 1
ATOM 710 C CA . PHE A 1 90 ? -7.373 -7.587 0.034 1.00 96.62 90 PHE A CA 1
ATOM 711 C C . PHE A 1 90 ? -8.248 -7.650 -1.221 1.00 96.62 90 PHE A C 1
ATOM 713 O O . PHE A 1 90 ? -8.316 -6.659 -1.954 1.00 96.62 90 PHE A O 1
ATOM 720 N N . PRO A 1 91 ? -8.944 -8.774 -1.481 1.00 97.56 91 PRO A N 1
ATOM 721 C CA . PRO A 1 91 ? -9.813 -8.935 -2.646 1.00 97.56 91 PRO A CA 1
ATOM 722 C C . PRO A 1 91 ? -10.864 -7.838 -2.831 1.00 97.56 91 PRO A C 1
ATOM 724 O O . PRO A 1 91 ? -11.123 -7.470 -3.981 1.00 97.56 91 PRO A O 1
ATOM 727 N N . SER A 1 92 ? -11.431 -7.290 -1.756 1.00 97.69 92 SER A N 1
ATOM 728 C CA . SER A 1 92 ? -12.452 -6.243 -1.853 1.00 97.69 92 SER A CA 1
ATOM 729 C C . SER A 1 92 ? -11.927 -4.848 -2.173 1.00 97.69 92 SER A C 1
ATOM 731 O O . SER A 1 92 ? -12.703 -3.983 -2.578 1.00 97.69 92 SER A O 1
ATOM 733 N N . TRP A 1 93 ? -10.623 -4.614 -2.025 1.00 98.00 93 TRP A N 1
ATOM 734 C CA . TRP A 1 93 ? -10.057 -3.291 -2.252 1.00 98.00 93 TRP A CA 1
ATOM 735 C C . TRP A 1 93 ? -10.057 -2.956 -3.746 1.00 98.00 93 TRP A C 1
ATOM 737 O O . TRP A 1 93 ? -9.932 -3.830 -4.613 1.00 98.00 93 TRP A O 1
ATOM 747 N N . ALA A 1 94 ? -10.183 -1.675 -4.065 1.00 97.31 94 ALA A N 1
ATOM 748 C CA . ALA A 1 94 ? -10.161 -1.166 -5.432 1.00 97.31 94 ALA A CA 1
ATOM 749 C C . ALA A 1 94 ? -9.161 -0.016 -5.552 1.00 97.31 94 ALA A C 1
ATOM 751 O O . ALA A 1 94 ? -8.879 0.667 -4.572 1.00 97.31 94 ALA A O 1
ATOM 752 N N . LEU A 1 95 ? -8.604 0.181 -6.747 1.00 96.69 95 LEU A N 1
ATOM 753 C CA . LEU A 1 95 ? -7.741 1.330 -7.011 1.00 96.69 95 LEU A CA 1
ATOM 754 C C . LEU A 1 95 ? -8.587 2.605 -7.073 1.00 96.69 95 LEU A C 1
ATOM 756 O O . LEU A 1 95 ? -9.615 2.632 -7.754 1.00 96.69 95 LEU A O 1
ATOM 760 N N . ASP A 1 96 ? -8.137 3.656 -6.396 1.00 96.06 96 ASP A N 1
ATOM 761 C CA . ASP A 1 96 ? -8.686 4.999 -6.540 1.00 96.06 96 ASP A CA 1
ATOM 762 C C . ASP A 1 96 ? -8.140 5.719 -7.791 1.00 96.06 96 ASP A C 1
ATOM 764 O O . ASP A 1 96 ? -7.421 5.151 -8.616 1.00 96.06 96 ASP A O 1
ATOM 768 N N . VAL A 1 97 ? -8.497 6.997 -7.950 1.00 95.62 97 VAL A N 1
ATOM 769 C CA . VAL A 1 97 ? -8.071 7.833 -9.088 1.00 95.62 97 VAL A CA 1
ATOM 770 C C . VAL A 1 97 ? -6.551 8.053 -9.156 1.00 95.62 97 VAL A C 1
ATOM 772 O O . VAL A 1 97 ? -6.026 8.365 -10.224 1.00 95.62 97 VAL A O 1
ATOM 775 N N . ASN A 1 98 ? -5.838 7.872 -8.042 1.00 94.75 98 ASN A N 1
ATOM 776 C CA . ASN A 1 98 ? -4.381 7.987 -7.954 1.00 94.75 98 ASN A CA 1
ATOM 777 C C . ASN A 1 98 ? -3.681 6.628 -8.113 1.00 94.75 98 ASN A C 1
ATOM 779 O O . ASN A 1 98 ? -2.457 6.535 -7.995 1.00 94.75 98 ASN A O 1
ATOM 783 N N . ASP A 1 99 ? -4.443 5.576 -8.424 1.00 96.25 99 ASP A N 1
ATOM 784 C CA . ASP A 1 99 ? -3.992 4.192 -8.467 1.00 96.25 99 ASP A CA 1
ATOM 785 C C . ASP A 1 99 ? -3.495 3.678 -7.105 1.00 96.25 99 ASP A C 1
ATOM 787 O O . ASP A 1 99 ? -2.549 2.886 -7.064 1.00 96.25 99 ASP A O 1
ATOM 791 N N . ASP A 1 100 ? -4.070 4.148 -5.997 1.00 95.69 100 ASP A N 1
ATOM 792 C CA . ASP A 1 100 ? -3.818 3.619 -4.652 1.00 95.69 100 ASP A CA 1
ATOM 793 C C . ASP A 1 100 ? -4.948 2.677 -4.236 1.00 95.69 100 ASP A C 1
ATOM 795 O O . ASP A 1 100 ? -6.122 2.938 -4.507 1.00 95.69 100 ASP A O 1
ATOM 799 N N . TRP A 1 101 ? -4.611 1.560 -3.590 1.00 96.44 101 TRP A N 1
ATOM 800 C CA . TRP A 1 101 ? -5.628 0.629 -3.114 1.00 96.44 101 TRP A CA 1
ATOM 801 C C . TRP A 1 101 ? -6.418 1.246 -1.960 1.00 96.44 101 TRP A C 1
ATOM 803 O O . TRP A 1 101 ? -5.845 1.703 -0.973 1.00 96.44 101 TRP A O 1
ATOM 813 N N . ARG A 1 102 ? -7.746 1.204 -2.065 1.00 97.19 102 ARG A N 1
ATOM 814 C CA . ARG A 1 102 ? -8.686 1.646 -1.037 1.00 97.19 102 ARG A CA 1
ATOM 815 C C . ARG A 1 102 ? -9.626 0.522 -0.648 1.00 97.19 102 ARG A C 1
ATOM 817 O O . ARG A 1 102 ? -10.150 -0.184 -1.515 1.00 97.19 102 ARG A O 1
ATOM 824 N N . ALA A 1 103 ? -9.863 0.402 0.654 1.00 97.06 103 ALA A N 1
ATOM 825 C CA . ALA A 1 103 ? -10.969 -0.381 1.176 1.00 97.06 103 ALA A CA 1
ATOM 826 C C . ALA A 1 103 ? -12.309 0.199 0.677 1.00 97.06 103 ALA A C 1
ATOM 828 O O . ALA A 1 103 ? -12.412 1.406 0.440 1.00 97.06 103 ALA A O 1
ATOM 829 N N . PRO A 1 104 ? -13.358 -0.628 0.539 1.00 96.56 104 PRO A N 1
ATOM 830 C CA . PRO A 1 104 ? -14.695 -0.145 0.187 1.00 96.56 104 PRO A CA 1
ATOM 831 C C . PRO A 1 104 ? -15.329 0.725 1.284 1.00 96.56 104 PRO A C 1
ATOM 833 O O . PRO A 1 104 ? -16.262 1.475 1.006 1.00 96.56 104 PRO A O 1
ATOM 836 N N . VAL A 1 105 ? -14.822 0.635 2.517 1.00 96.00 105 VAL A N 1
ATOM 837 C CA . VAL A 1 105 ? -15.211 1.479 3.649 1.00 96.00 105 VAL A CA 1
ATOM 838 C C . VAL A 1 105 ? -14.075 2.447 3.967 1.00 96.00 105 VAL A C 1
ATOM 840 O O . VAL A 1 105 ? -12.921 2.035 4.074 1.00 96.00 105 VAL A O 1
ATOM 843 N N . SER A 1 106 ? -14.412 3.726 4.146 1.00 94.00 106 SER A N 1
ATOM 844 C CA . SER A 1 106 ? -13.449 4.792 4.438 1.00 94.00 106 SER A CA 1
ATOM 845 C C . SER A 1 106 ? -12.590 4.491 5.665 1.00 94.00 106 SER A C 1
ATOM 847 O O . SER A 1 106 ? -13.101 3.984 6.667 1.00 94.00 106 SER A O 1
ATOM 849 N N . ASP A 1 107 ? -11.316 4.872 5.586 1.00 93.44 107 ASP A N 1
ATOM 850 C CA . ASP A 1 107 ? -10.334 4.690 6.654 1.00 93.44 107 ASP A CA 1
ATOM 851 C C . ASP A 1 107 ? -10.799 5.331 7.979 1.00 93.44 107 ASP A C 1
ATOM 853 O O . ASP A 1 107 ? -11.419 6.405 7.962 1.00 93.44 107 ASP A O 1
ATOM 857 N N . PRO A 1 108 ? -10.485 4.720 9.137 1.00 96.69 108 PRO A N 1
ATOM 858 C CA . PRO A 1 108 ? -10.732 5.337 10.429 1.00 96.69 108 PRO A CA 1
ATOM 859 C C . PRO A 1 108 ? -9.980 6.658 10.577 1.00 96.69 108 PRO A C 1
ATOM 861 O O . PRO A 1 108 ? -8.798 6.764 10.252 1.00 96.69 108 PRO A O 1
ATOM 864 N N . THR A 1 109 ? -10.657 7.673 11.108 1.00 96.56 109 THR A N 1
ATOM 865 C CA . THR A 1 109 ? -10.067 9.006 11.323 1.00 96.56 109 THR A CA 1
ATOM 866 C C . THR A 1 109 ? -9.514 9.191 12.734 1.00 96.56 109 THR A C 1
ATOM 868 O O . THR A 1 109 ? -8.716 10.098 12.968 1.00 96.56 109 THR A O 1
ATOM 871 N N . ILE A 1 110 ? -9.902 8.324 13.674 1.00 96.19 110 ILE A N 1
ATOM 872 C CA . ILE A 1 110 ? -9.403 8.320 15.051 1.00 96.19 110 ILE A CA 1
ATOM 873 C C . ILE A 1 110 ? -8.332 7.240 15.169 1.00 96.19 110 ILE A C 1
ATOM 875 O O . ILE A 1 110 ? -8.631 6.049 15.170 1.00 96.19 110 ILE A O 1
ATOM 879 N N . LEU A 1 111 ? -7.076 7.669 15.266 1.00 94.50 111 LEU A N 1
ATOM 880 C CA . LEU A 1 111 ? -5.916 6.772 15.279 1.00 94.50 111 LEU A CA 1
ATOM 881 C C . LEU A 1 111 ? -5.393 6.491 16.689 1.00 94.50 111 LEU A C 1
ATOM 883 O O . LEU A 1 111 ? -4.608 5.565 16.882 1.00 94.50 111 LEU A O 1
ATOM 887 N N . THR A 1 112 ? -5.812 7.291 17.668 1.00 93.00 112 THR A N 1
ATOM 888 C CA . THR A 1 112 ? -5.314 7.231 19.040 1.00 93.00 112 THR A CA 1
ATOM 889 C C . THR A 1 112 ? -6.438 7.151 20.063 1.00 93.00 112 THR A C 1
ATOM 891 O O . THR A 1 112 ? -7.567 7.569 19.807 1.00 93.00 112 THR A O 1
ATOM 894 N N . TYR A 1 113 ? -6.100 6.648 21.246 1.00 89.00 113 TYR A N 1
ATOM 895 C CA . TYR A 1 113 ? -6.943 6.659 22.436 1.00 89.00 113 TYR A CA 1
ATOM 896 C C . TYR A 1 113 ? -6.153 7.181 23.642 1.00 89.00 113 TYR A C 1
ATOM 898 O O . TYR A 1 113 ? -4.932 7.002 23.700 1.00 89.00 113 TYR A O 1
ATOM 906 N N . PRO A 1 114 ? -6.821 7.816 24.624 1.00 88.94 114 PRO A N 1
ATOM 907 C CA . PRO A 1 114 ? -6.156 8.226 25.849 1.00 88.94 114 PRO A CA 1
ATOM 908 C C . PRO A 1 114 ? -5.793 6.985 26.663 1.00 88.94 114 PRO A C 1
ATOM 910 O O . PRO A 1 114 ? -6.669 6.224 27.080 1.00 88.94 114 PRO A O 1
ATOM 913 N N . TRP A 1 115 ? -4.504 6.790 26.917 1.00 85.56 115 TRP A N 1
ATOM 914 C CA . TRP A 1 115 ? -4.063 5.806 27.889 1.00 85.56 115 TRP A CA 1
ATOM 915 C C . TRP A 1 115 ? -4.257 6.370 29.299 1.00 85.56 115 TRP A C 1
ATOM 917 O O . TRP A 1 115 ? -3.745 7.446 29.628 1.00 85.56 115 TRP A O 1
ATOM 927 N N . LEU A 1 116 ? -5.032 5.652 30.112 1.00 83.50 116 LEU A N 1
ATOM 928 C CA . LEU A 1 116 ? -5.325 6.000 31.498 1.00 83.50 116 LEU A CA 1
ATOM 929 C C . LEU A 1 116 ? -4.598 5.027 32.427 1.00 83.50 116 LEU A C 1
ATOM 931 O O . LEU A 1 116 ? -4.568 3.826 32.156 1.00 83.50 116 LEU A O 1
ATOM 935 N N . ASP A 1 117 ? -4.047 5.537 33.525 1.00 79.44 117 ASP A N 1
ATOM 936 C CA . ASP A 1 117 ? -3.527 4.689 34.596 1.00 79.44 117 ASP A CA 1
ATOM 937 C C . ASP A 1 117 ? -4.652 4.027 35.417 1.00 79.44 117 ASP A C 1
ATOM 939 O O . ASP A 1 117 ? -5.845 4.241 35.182 1.00 79.44 117 ASP A O 1
ATOM 943 N N . GLU A 1 118 ? -4.270 3.229 36.417 1.00 78.94 118 GLU A N 1
ATOM 944 C CA . GLU A 1 118 ? -5.197 2.540 37.327 1.00 78.94 118 GLU A CA 1
ATOM 945 C C . GLU A 1 118 ? -6.154 3.480 38.086 1.00 78.94 118 GLU A C 1
ATOM 947 O O . GLU A 1 118 ? -7.215 3.052 38.537 1.00 78.94 118 GLU A O 1
ATOM 952 N N . ASN A 1 119 ? -5.811 4.767 38.197 1.00 84.25 119 ASN A N 1
ATOM 953 C CA . ASN A 1 119 ? -6.618 5.792 38.853 1.00 84.25 119 ASN A CA 1
ATOM 954 C C . ASN A 1 119 ? -7.465 6.601 37.853 1.00 84.25 119 ASN A C 1
ATOM 956 O O . ASN A 1 119 ? -8.125 7.567 38.244 1.00 84.25 119 ASN A O 1
ATOM 960 N N . GLY A 1 120 ? -7.463 6.228 36.569 1.00 83.00 120 GLY A N 1
ATOM 961 C CA . GLY A 1 120 ? -8.198 6.914 35.509 1.00 83.00 120 GLY A CA 1
ATOM 962 C C . GLY A 1 120 ? -7.549 8.221 35.048 1.00 83.00 120 GLY A C 1
ATOM 963 O O . GLY A 1 120 ? -8.202 9.021 34.375 1.00 83.00 120 GLY A O 1
ATOM 964 N N . VAL A 1 121 ? -6.287 8.473 35.403 1.00 85.88 121 VAL A N 1
ATOM 965 C CA . VAL A 1 121 ? -5.567 9.682 34.993 1.00 85.88 121 VAL A CA 1
ATOM 966 C C . VAL A 1 121 ? -4.916 9.441 33.637 1.00 85.88 121 VAL A C 1
ATOM 968 O O . VAL A 1 121 ? -4.176 8.476 33.457 1.00 85.88 121 VAL A O 1
ATOM 971 N N . LYS A 1 122 ? -5.179 10.336 32.675 1.00 88.75 122 LYS A N 1
ATOM 972 C CA . LYS A 1 122 ? -4.533 10.286 31.359 1.00 88.75 122 LYS A CA 1
ATOM 973 C C . LYS A 1 122 ? -3.038 10.530 31.502 1.00 88.75 122 LYS A C 1
ATOM 975 O O . LYS A 1 122 ? -2.625 11.556 32.037 1.00 88.75 122 LYS A O 1
ATOM 980 N N . GLN A 1 123 ? -2.261 9.625 30.934 1.00 85.44 123 GLN A N 1
ATOM 981 C CA . GLN A 1 123 ? -0.809 9.700 30.912 1.00 85.44 123 GLN A CA 1
ATOM 982 C C . GLN A 1 123 ? -0.320 10.166 29.533 1.00 85.44 123 GLN A C 1
ATOM 984 O O . GLN A 1 123 ? 0.362 11.182 29.429 1.00 85.44 123 GLN A O 1
ATOM 989 N N . GLU A 1 124 ? -0.748 9.495 28.459 1.00 86.25 124 GLU A N 1
ATO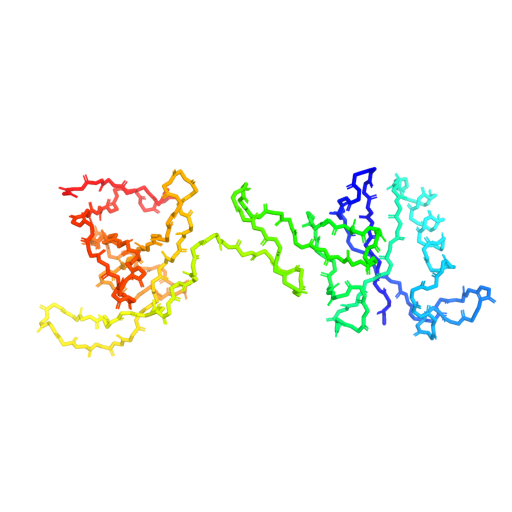M 990 C CA . GLU A 1 124 ? -0.442 9.869 27.072 1.00 86.25 124 GLU A CA 1
ATOM 991 C C . GLU A 1 124 ? -1.519 9.372 26.093 1.00 86.25 124 GLU A C 1
ATOM 993 O O . GLU A 1 124 ? -2.512 8.773 26.505 1.00 86.25 124 GLU A O 1
ATOM 998 N N . ASP A 1 125 ? -1.357 9.666 24.802 1.00 88.00 125 ASP A N 1
ATOM 999 C CA . ASP A 1 125 ? -2.186 9.091 23.739 1.00 88.00 125 ASP A CA 1
ATOM 1000 C C . ASP A 1 125 ? -1.465 7.886 23.126 1.00 88.00 125 ASP A C 1
ATOM 1002 O O . ASP A 1 125 ? -0.331 8.001 22.664 1.00 88.00 125 ASP A O 1
ATOM 1006 N N . ALA A 1 126 ? -2.130 6.734 23.112 1.00 86.19 126 ALA A N 1
ATOM 1007 C CA . ALA A 1 126 ? -1.631 5.497 22.521 1.00 86.19 126 ALA A CA 1
ATOM 1008 C C . ALA A 1 126 ? -2.302 5.238 21.164 1.00 86.19 126 ALA A C 1
ATOM 1010 O O . ALA A 1 126 ? -3.402 5.722 20.907 1.00 86.19 126 ALA A O 1
ATOM 1011 N N . LEU A 1 127 ? -1.639 4.485 20.282 1.00 89.44 127 LEU A N 1
ATOM 1012 C CA . LEU A 1 127 ? -2.151 4.166 18.945 1.00 89.44 127 LEU A CA 1
ATOM 1013 C C . LEU A 1 127 ? -3.075 2.949 18.971 1.00 89.44 127 LEU A C 1
ATOM 1015 O O . LEU A 1 127 ? -2.741 1.917 19.553 1.00 89.44 127 LEU A O 1
ATOM 1019 N N . TYR A 1 128 ? -4.192 3.041 18.254 1.00 91.19 128 TYR A N 1
ATOM 1020 C CA . TYR A 1 128 ? -4.973 1.867 17.886 1.00 91.19 128 TYR A CA 1
ATOM 1021 C C . TYR A 1 128 ? -4.182 0.991 16.910 1.00 91.19 128 TYR A C 1
ATOM 1023 O O . TYR A 1 128 ? -3.663 1.472 15.901 1.00 91.19 128 TYR A O 1
ATOM 1031 N N . TYR A 1 129 ? -4.150 -0.316 17.164 1.00 90.31 129 TYR A N 1
ATOM 1032 C CA . TYR A 1 129 ? -3.654 -1.285 16.191 1.00 90.31 129 TYR A CA 1
ATOM 1033 C C . TYR A 1 129 ? -4.794 -1.671 15.246 1.00 90.31 129 TYR A C 1
ATOM 1035 O O . TYR A 1 129 ? -5.586 -2.565 15.548 1.00 90.31 129 TYR A O 1
ATOM 1043 N N . MET A 1 130 ? -4.925 -0.934 14.143 1.00 93.69 130 MET A N 1
ATOM 1044 C CA . MET A 1 130 ? -6.022 -1.088 13.185 1.00 93.69 130 MET A CA 1
ATOM 1045 C C . MET A 1 130 ? -5.728 -2.170 12.145 1.00 93.69 130 MET A C 1
ATOM 1047 O O . MET A 1 130 ? -4.597 -2.315 11.682 1.00 93.69 130 MET A O 1
ATOM 1051 N N . ALA A 1 131 ? -6.768 -2.882 11.726 1.00 94.69 131 ALA A N 1
ATOM 1052 C CA . ALA A 1 131 ? -6.709 -3.860 10.651 1.00 94.69 131 ALA A CA 1
ATOM 1053 C C . ALA A 1 131 ? -8.036 -3.914 9.881 1.00 94.69 131 ALA A C 1
ATOM 1055 O O . ALA A 1 131 ? -9.112 -3.686 10.438 1.00 94.69 131 ALA A O 1
ATOM 1056 N N . TRP A 1 132 ? -7.951 -4.243 8.593 1.00 97.38 132 TRP A N 1
ATOM 1057 C CA . TRP A 1 132 ? -9.120 -4.503 7.759 1.00 97.38 132 TRP A CA 1
ATOM 1058 C C . TRP A 1 132 ? -9.613 -5.938 7.966 1.00 97.38 132 TRP A C 1
ATOM 1060 O O . TRP A 1 132 ? -8.858 -6.896 7.791 1.00 97.38 132 TRP A O 1
ATOM 1070 N N . ASP A 1 133 ? -10.884 -6.091 8.328 1.00 96.06 133 ASP A N 1
ATOM 1071 C CA . ASP A 1 133 ? -11.570 -7.377 8.409 1.00 96.06 133 ASP A CA 1
ATOM 1072 C C . ASP A 1 133 ? -12.214 -7.675 7.052 1.00 96.06 133 ASP A C 1
ATOM 1074 O O . ASP A 1 133 ? -13.317 -7.218 6.752 1.00 96.06 133 ASP A O 1
ATOM 1078 N N . GLU A 1 134 ? -11.512 -8.442 6.217 1.00 97.12 134 GLU A N 1
ATOM 1079 C CA . GLU A 1 134 ? -11.975 -8.784 4.867 1.00 97.12 134 GLU A CA 1
ATOM 1080 C C . GLU A 1 134 ? -13.242 -9.645 4.862 1.00 97.12 134 GLU A C 1
ATOM 1082 O O . GLU A 1 134 ? -14.044 -9.561 3.937 1.00 97.12 134 GLU A O 1
ATOM 1087 N N . VAL A 1 135 ? -13.476 -10.467 5.884 1.00 96.50 135 VAL A N 1
ATOM 1088 C CA . VAL A 1 135 ? -14.674 -11.320 5.915 1.00 96.50 135 VAL A CA 1
ATOM 1089 C C . VAL A 1 135 ? -15.914 -10.468 6.157 1.00 96.50 135 VAL A C 1
ATOM 1091 O O . VAL A 1 135 ? -16.950 -10.683 5.531 1.00 96.50 135 VAL A O 1
ATOM 1094 N N . ASN A 1 136 ? -15.799 -9.483 7.045 1.00 95.81 136 ASN A N 1
ATOM 1095 C CA . ASN A 1 136 ? -16.914 -8.629 7.433 1.00 95.81 136 ASN A CA 1
ATOM 1096 C C . ASN A 1 136 ? -16.927 -7.259 6.747 1.00 95.81 136 ASN A C 1
ATOM 1098 O O . ASN A 1 136 ? -17.840 -6.475 6.999 1.00 95.8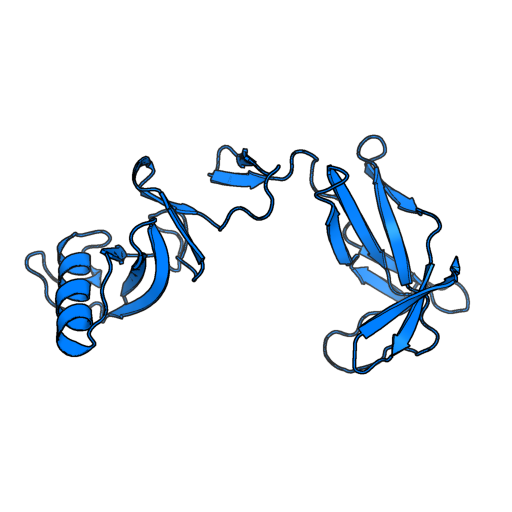1 136 ASN A O 1
ATOM 1102 N N . GLN A 1 137 ? -15.937 -6.974 5.900 1.00 96.19 137 GLN A N 1
ATOM 1103 C CA . GLN A 1 137 ? -15.800 -5.732 5.138 1.00 96.19 137 GLN A CA 1
ATOM 1104 C C . GLN A 1 137 ? -15.870 -4.476 6.022 1.00 96.19 137 GLN A C 1
ATOM 1106 O O . GLN A 1 137 ? -16.607 -3.534 5.732 1.00 96.19 137 GLN A O 1
ATOM 1111 N N . ARG A 1 138 ? -15.111 -4.468 7.122 1.00 97.00 138 ARG A N 1
ATOM 1112 C CA . ARG A 1 138 ? -15.082 -3.357 8.085 1.00 97.00 138 ARG A CA 1
ATOM 1113 C C . ARG A 1 138 ? -13.700 -3.170 8.699 1.00 97.00 138 ARG A C 1
ATOM 1115 O O . ARG A 1 138 ? -12.881 -4.086 8.705 1.00 97.00 138 ARG A O 1
ATOM 1122 N N . TRP A 1 139 ? -13.467 -2.002 9.282 1.00 97.81 139 TRP A N 1
ATOM 1123 C CA . TRP A 1 139 ? -12.268 -1.751 10.073 1.00 97.81 139 TRP A CA 1
ATOM 1124 C C . TRP A 1 139 ? -12.453 -2.239 11.509 1.00 97.81 139 TRP A C 1
ATOM 1126 O O . TRP A 1 139 ? -13.460 -1.940 12.154 1.00 97.81 139 TRP A O 1
ATOM 1136 N N . GLY A 1 140 ? -11.465 -2.980 12.002 1.00 96.69 140 GLY A N 1
ATOM 1137 C CA . GLY A 1 140 ? -11.322 -3.336 13.407 1.00 96.69 140 GLY A CA 1
ATOM 1138 C C . GLY A 1 140 ? -10.060 -2.713 13.995 1.00 96.69 140 GLY A C 1
ATOM 1139 O O . GLY A 1 140 ? -9.116 -2.397 13.269 1.00 96.69 140 GLY A O 1
ATOM 1140 N N . ALA A 1 141 ? -10.021 -2.556 15.312 1.00 94.88 141 ALA A N 1
ATOM 1141 C CA . ALA A 1 141 ? -8.817 -2.139 16.016 1.00 94.88 141 ALA A CA 1
ATOM 1142 C C . ALA A 1 141 ? -8.628 -2.894 17.325 1.00 94.88 141 ALA A C 1
ATOM 1144 O O . ALA A 1 141 ? -9.569 -3.449 17.890 1.00 94.88 141 ALA A O 1
ATOM 1145 N N . ARG A 1 142 ? -7.389 -2.886 17.815 1.00 90.62 142 ARG A N 1
ATOM 1146 C CA . ARG A 1 142 ? -7.021 -3.340 19.155 1.00 90.62 142 ARG A CA 1
ATOM 1147 C C . ARG A 1 142 ? -6.423 -2.184 19.947 1.00 90.62 142 ARG A C 1
ATOM 1149 O O . ARG A 1 142 ? -5.680 -1.376 19.389 1.00 90.62 142 ARG A O 1
ATOM 1156 N N . SER A 1 143 ? -6.724 -2.122 21.239 1.00 88.56 143 SER A N 1
ATOM 1157 C CA . SER A 1 143 ? -6.087 -1.205 22.189 1.00 88.56 143 SER A CA 1
ATOM 1158 C C . SER A 1 143 ? -5.501 -1.980 23.359 1.00 88.56 143 SER A C 1
ATOM 1160 O O . SER A 1 143 ? -6.137 -2.906 23.872 1.00 88.56 143 SER A O 1
ATOM 1162 N N . TYR A 1 144 ? -4.341 -1.541 23.825 1.00 81.62 144 TYR A N 1
ATOM 1163 C CA . TYR A 1 144 ? -3.657 -2.092 24.986 1.00 81.62 144 TYR A CA 1
ATOM 1164 C C . TYR A 1 144 ? -3.918 -1.229 26.233 1.00 81.62 144 TYR A C 1
ATOM 1166 O O . TYR A 1 144 ? -4.070 -0.009 26.126 1.00 81.62 144 TYR A O 1
ATOM 1174 N N . PRO A 1 145 ? -3.936 -1.828 27.431 1.00 67.81 145 PRO A N 1
ATOM 1175 C CA . PRO A 1 145 ? -4.151 -1.122 28.694 1.00 67.81 145 PRO A CA 1
ATOM 1176 C C . PRO A 1 145 ? -2.888 -0.419 29.214 1.00 67.81 145 PRO A C 1
ATOM 1178 O O . PRO A 1 145 ? -2.897 0.101 30.322 1.00 67.81 145 PRO A O 1
ATOM 1181 N N . GLY A 1 146 ? -1.813 -0.404 28.426 1.00 62.88 146 GLY A N 1
ATOM 1182 C CA . GLY A 1 146 ? -0.534 0.251 28.683 1.00 62.88 146 GLY A CA 1
ATOM 1183 C C . GLY A 1 146 ? -0.020 0.890 27.393 1.00 62.88 146 GLY A C 1
ATOM 1184 O O . GLY A 1 146 ? -0.449 0.479 26.307 1.00 62.88 146 GLY A O 1
ATOM 1185 N N . PRO A 1 147 ? 0.904 1.861 27.461 1.00 53.97 147 PRO A N 1
ATOM 1186 C CA . PRO A 1 147 ? 1.563 2.332 26.262 1.00 53.97 147 PRO A CA 1
ATOM 1187 C C . PRO A 1 147 ? 2.398 1.181 25.712 1.00 53.97 147 PRO A C 1
ATOM 1189 O O . PRO A 1 147 ? 3.257 0.632 26.405 1.00 53.97 147 PRO A O 1
ATOM 1192 N N . VAL A 1 148 ? 2.152 0.803 24.458 1.00 52.06 148 VAL A N 1
ATOM 1193 C CA . VAL A 1 148 ? 3.055 -0.097 23.742 1.00 52.06 148 VAL A CA 1
ATOM 1194 C C . VAL A 1 148 ? 4.337 0.696 23.517 1.00 52.06 148 VAL A C 1
ATOM 1196 O O . VAL A 1 148 ? 4.470 1.412 22.524 1.00 52.06 148 VAL A O 1
ATOM 1199 N N . LYS A 1 149 ? 5.276 0.637 24.467 1.00 50.94 149 LYS A N 1
ATOM 1200 C CA . LYS A 1 149 ? 6.621 1.165 24.252 1.00 50.94 149 LYS A CA 1
ATOM 1201 C C . LYS A 1 149 ? 7.249 0.288 23.189 1.00 50.94 149 LYS A C 1
ATOM 1203 O O . LYS A 1 149 ? 7.712 -0.816 23.456 1.00 50.94 149 LYS A O 1
ATOM 1208 N N . SER A 1 150 ? 7.193 0.762 21.951 1.00 47.50 150 SER A N 1
ATOM 1209 C CA . SER A 1 150 ? 7.858 0.125 20.831 1.00 47.50 150 SER A CA 1
ATOM 1210 C C . SER A 1 150 ? 9.318 -0.119 21.220 1.00 47.50 150 SER A C 1
ATOM 1212 O O . SER A 1 150 ? 10.057 0.844 21.421 1.00 47.50 150 SER A O 1
ATOM 1214 N N . TRP A 1 151 ? 9.694 -1.398 21.302 1.00 46.88 151 TRP A N 1
ATOM 1215 C CA . TRP A 1 151 ? 11.059 -1.938 21.384 1.00 46.88 151 TRP A CA 1
ATOM 1216 C C . TRP A 1 151 ? 11.634 -2.362 22.751 1.00 46.88 151 TRP A C 1
ATOM 1218 O O . TRP A 1 151 ? 12.585 -3.139 22.756 1.00 46.88 151 TRP A O 1
ATOM 1228 N N . GLU A 1 152 ? 11.060 -1.994 23.897 1.00 43.38 152 GLU A N 1
ATOM 1229 C CA . GLU A 1 152 ? 11.478 -2.563 25.193 1.00 43.38 152 GLU A CA 1
ATOM 1230 C C . GLU A 1 152 ? 10.291 -3.268 25.837 1.00 43.38 152 GLU A C 1
ATOM 1232 O O . GLU A 1 152 ? 9.325 -2.632 26.251 1.00 43.38 152 GLU A O 1
ATOM 1237 N N . GLY A 1 153 ? 10.360 -4.603 25.832 1.00 51.00 153 GLY A N 1
ATOM 1238 C CA . GLY A 1 153 ? 9.315 -5.498 26.303 1.00 51.00 153 GLY A CA 1
ATOM 1239 C C . GLY A 1 153 ? 8.700 -5.050 27.624 1.00 51.00 153 GLY A C 1
ATOM 1240 O O . GLY A 1 153 ? 9.376 -4.945 28.644 1.00 51.00 153 GLY A O 1
ATOM 1241 N N . ALA A 1 154 ? 7.398 -4.817 27.574 1.00 42.31 154 ALA A N 1
ATOM 1242 C CA . ALA A 1 154 ? 6.512 -4.877 28.718 1.00 42.31 154 ALA A CA 1
ATOM 1243 C C . ALA A 1 154 ? 5.102 -5.130 28.175 1.00 42.31 154 ALA A C 1
ATOM 1245 O O . ALA A 1 154 ? 4.272 -4.224 28.107 1.00 42.31 154 ALA A O 1
ATOM 1246 N N . SER A 1 155 ? 4.820 -6.373 27.774 1.00 49.41 155 SER A N 1
ATOM 1247 C CA . SER A 1 155 ? 3.516 -6.904 28.145 1.00 49.41 155 SER A CA 1
ATOM 1248 C C . SER A 1 155 ? 3.533 -6.910 29.663 1.00 49.41 155 SER A C 1
ATOM 1250 O O . SER A 1 155 ? 4.290 -7.647 30.283 1.00 49.41 155 SER A O 1
ATOM 1252 N N . ASP A 1 156 ? 2.762 -6.030 30.288 1.00 53.03 156 ASP A N 1
ATOM 1253 C CA . ASP A 1 156 ? 2.257 -6.426 31.588 1.00 53.03 156 ASP A CA 1
ATOM 1254 C C . ASP A 1 156 ? 1.470 -7.731 31.334 1.00 53.03 156 ASP A C 1
ATOM 1256 O O . ASP A 1 156 ? 0.536 -7.706 30.525 1.00 53.03 156 ASP A O 1
ATOM 1260 N N . PRO A 1 157 ? 1.824 -8.876 31.942 1.00 49.09 157 PRO A N 1
ATOM 1261 C CA . PRO A 1 157 ? 1.072 -10.127 31.793 1.00 49.09 157 PRO A CA 1
ATOM 1262 C C . PRO A 1 157 ? -0.376 -10.023 32.324 1.00 49.09 157 PRO A C 1
ATOM 1264 O O . PRO A 1 157 ? -1.173 -10.959 32.197 1.00 49.09 157 PRO A O 1
ATOM 1267 N N . HIS A 1 158 ? -0.749 -8.882 32.913 1.00 49.94 158 HIS A N 1
ATOM 1268 C CA . HIS A 1 158 ? -2.112 -8.512 33.284 1.00 49.94 158 HIS A CA 1
ATOM 1269 C C . HIS A 1 158 ? -2.839 -7.638 32.248 1.00 49.94 158 HIS A C 1
ATOM 1271 O O . HIS A 1 158 ? -3.981 -7.249 32.487 1.00 49.94 158 HIS A O 1
ATOM 1277 N N . ALA A 1 159 ? -2.230 -7.346 31.097 1.00 63.19 159 ALA A N 1
ATOM 1278 C CA . ALA A 1 159 ? -2.828 -6.496 30.082 1.00 63.19 159 ALA A CA 1
ATOM 1279 C C . ALA A 1 159 ? -4.034 -7.172 29.400 1.00 63.19 159 ALA A C 1
ATOM 1281 O O . ALA A 1 159 ? -3.882 -8.130 28.649 1.00 63.19 159 ALA A O 1
ATOM 1282 N N . GLU A 1 160 ? -5.238 -6.645 29.630 1.00 77.50 160 GLU A N 1
ATOM 1283 C CA . GLU A 1 160 ? -6.432 -6.950 28.841 1.00 77.50 160 GLU A CA 1
ATOM 1284 C C . GLU A 1 160 ? -6.452 -6.143 27.536 1.00 77.50 160 GLU A C 1
ATOM 1286 O O . GLU A 1 160 ? -6.617 -4.919 27.535 1.00 77.50 160 GLU A O 1
ATOM 1291 N N . LEU A 1 161 ? -6.323 -6.834 26.409 1.00 85.25 161 LEU A N 1
ATOM 1292 C CA . LEU A 1 161 ? -6.508 -6.261 25.084 1.00 85.25 161 LEU A CA 1
ATOM 1293 C C . LEU A 1 161 ? -8.000 -6.068 24.817 1.00 85.25 161 LEU A C 1
ATOM 1295 O O . LEU A 1 161 ? -8.796 -6.991 24.993 1.00 85.25 161 LEU A O 1
ATOM 1299 N N . ARG A 1 162 ? -8.371 -4.874 24.352 1.00 90.12 162 ARG A N 1
ATOM 1300 C CA . ARG A 1 162 ? -9.740 -4.570 23.911 1.00 90.12 162 ARG A CA 1
ATOM 1301 C C . ARG A 1 162 ? -9.804 -4.486 22.401 1.00 90.12 162 ARG A C 1
ATOM 1303 O O . ARG A 1 162 ? -8.866 -3.983 21.778 1.00 90.12 162 ARG A O 1
ATOM 1310 N N . THR A 1 163 ? -10.915 -4.928 21.837 1.00 93.50 163 THR A N 1
ATOM 1311 C CA . THR A 1 163 ? -11.210 -4.807 20.411 1.00 93.50 163 THR A CA 1
ATOM 1312 C C . THR A 1 163 ? -12.303 -3.785 20.149 1.00 93.50 163 THR A C 1
ATOM 1314 O O . THR A 1 163 ? -13.125 -3.466 21.005 1.00 93.50 163 THR A O 1
ATOM 1317 N N . TRP A 1 164 ? -12.246 -3.221 18.950 1.00 95.88 164 TRP A N 1
ATOM 1318 C CA . TRP A 1 164 ? -13.086 -2.112 18.532 1.00 95.88 164 TRP A CA 1
ATOM 1319 C C . TRP A 1 164 ? -13.504 -2.306 17.083 1.00 95.88 164 TRP A C 1
ATOM 1321 O O . TRP A 1 164 ? -12.736 -2.841 16.278 1.00 95.88 164 TRP A O 1
ATOM 1331 N N . ILE A 1 165 ? -14.691 -1.818 16.738 1.00 97.25 165 ILE A N 1
ATOM 1332 C CA . ILE A 1 165 ? -15.217 -1.791 15.374 1.00 97.25 165 ILE A CA 1
ATOM 1333 C C . ILE A 1 165 ? -15.416 -0.336 14.964 1.00 97.25 165 ILE A C 1
ATOM 1335 O O . ILE A 1 165 ? -15.994 0.455 15.706 1.00 97.25 165 ILE A O 1
ATOM 1339 N N . TRP A 1 166 ? -14.926 0.033 13.783 1.00 97.75 166 TRP A N 1
ATOM 1340 C CA . TRP A 1 166 ? -15.121 1.384 13.272 1.00 97.75 166 TRP A CA 1
ATOM 1341 C C . TRP A 1 166 ? -16.560 1.556 12.803 1.00 97.75 166 TRP A C 1
ATOM 1343 O O . TRP A 1 166 ? -17.021 0.844 11.907 1.00 97.75 166 TRP A O 1
ATOM 1353 N N . ASN A 1 167 ? -17.247 2.532 13.377 1.00 96.12 167 ASN A N 1
ATOM 1354 C CA . ASN A 1 167 ? -18.580 2.924 12.978 1.00 96.12 167 ASN A CA 1
ATOM 1355 C C . ASN A 1 167 ? -18.496 4.146 12.065 1.00 96.12 167 ASN A C 1
ATOM 1357 O O . ASN A 1 167 ? -18.160 5.255 12.481 1.00 96.12 167 ASN A O 1
ATOM 1361 N N . THR A 1 168 ? -18.812 3.934 10.792 1.00 94.12 168 THR A N 1
ATOM 1362 C CA . THR A 1 168 ? -18.759 4.970 9.757 1.00 94.12 168 THR A CA 1
ATOM 1363 C C . THR A 1 168 ? -19.839 6.028 9.922 1.00 94.12 168 THR A C 1
ATOM 1365 O O . THR A 1 168 ? -19.616 7.177 9.547 1.00 94.12 168 THR A O 1
ATOM 1368 N N . ASP A 1 169 ? -20.986 5.667 10.498 1.00 94.00 169 ASP A N 1
ATOM 1369 C CA . ASP A 1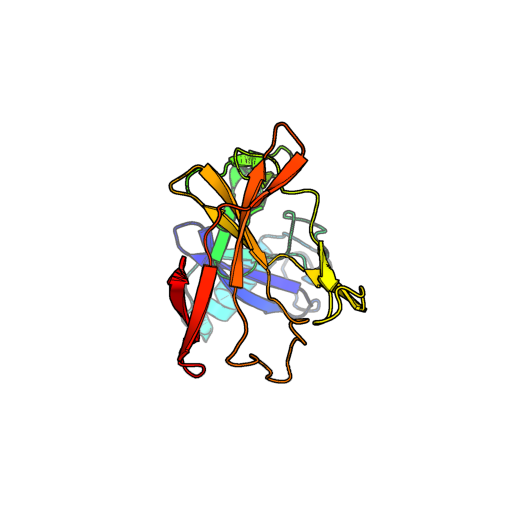 169 ? -22.125 6.575 10.657 1.00 94.00 169 ASP A CA 1
ATOM 1370 C C . ASP A 1 169 ? -21.848 7.614 11.746 1.00 94.00 169 ASP A C 1
ATOM 1372 O O . ASP A 1 169 ? -22.209 8.784 11.614 1.00 94.00 169 ASP A O 1
ATOM 1376 N N . THR A 1 170 ? -21.173 7.196 12.818 1.00 95.81 170 THR A N 1
ATOM 1377 C CA . THR A 1 170 ? -20.787 8.071 13.933 1.00 95.81 170 THR A CA 1
ATOM 1378 C C . THR A 1 170 ? -19.362 8.603 13.805 1.00 95.81 170 THR A C 1
ATOM 1380 O O . THR A 1 170 ? -19.011 9.565 14.489 1.00 95.81 170 THR A O 1
ATOM 1383 N N . SER A 1 171 ? -18.546 8.018 12.920 1.00 95.56 171 SER A N 1
ATOM 1384 C CA . SER A 1 171 ? -17.103 8.272 12.827 1.00 95.56 171 SER A CA 1
ATOM 1385 C C . SER A 1 171 ? -16.405 8.067 14.178 1.00 95.56 171 SER A C 1
ATOM 1387 O O . SER A 1 171 ? -15.618 8.908 14.615 1.00 95.56 171 SER A O 1
ATOM 1389 N N . GLN A 1 172 ? -16.753 6.974 14.864 1.00 96.50 172 GLN A N 1
ATOM 1390 C CA . GLN A 1 172 ? -16.222 6.579 16.172 1.00 96.50 172 GLN A CA 1
ATOM 1391 C C . GLN A 1 172 ? -15.846 5.094 16.190 1.00 96.50 172 GLN A C 1
ATOM 1393 O O . GLN A 1 172 ? -16.329 4.301 15.384 1.00 96.50 172 GLN A O 1
ATOM 1398 N N . TRP A 1 173 ? -14.995 4.719 17.144 1.00 96.75 173 TRP A N 1
ATOM 1399 C CA . TRP A 1 173 ? -14.757 3.322 17.496 1.00 96.75 173 TRP A CA 1
ATOM 1400 C C . TRP A 1 173 ? -15.815 2.853 18.495 1.00 96.75 173 TRP A C 1
ATOM 1402 O O . TRP A 1 173 ? -15.900 3.391 19.599 1.00 96.75 173 TRP A O 1
ATOM 1412 N N . ASP A 1 174 ? -16.573 1.827 18.123 1.00 96.56 174 ASP A N 1
ATOM 1413 C CA . ASP A 1 174 ? -17.495 1.142 19.020 1.00 96.56 174 ASP A CA 1
ATOM 1414 C C . ASP A 1 174 ? -16.771 -0.038 19.680 1.00 96.56 174 ASP A C 1
ATOM 1416 O O . ASP A 1 174 ? -16.119 -0.845 19.012 1.00 96.56 174 ASP A O 1
ATOM 1420 N N . ASP A 1 175 ? -16.871 -0.126 21.004 1.00 93.06 175 ASP A N 1
ATOM 1421 C CA . ASP A 1 175 ? -16.382 -1.267 21.778 1.00 93.06 175 ASP A CA 1
ATOM 1422 C C . ASP A 1 175 ? -17.225 -2.501 21.433 1.00 93.06 175 ASP A C 1
ATOM 1424 O O . ASP A 1 175 ? -18.446 -2.492 21.611 1.00 93.06 175 ASP A O 1
ATOM 1428 N N . ASP A 1 176 ? -16.591 -3.562 20.932 1.00 90.75 176 ASP A N 1
ATOM 1429 C CA . ASP A 1 176 ? -17.295 -4.796 20.565 1.00 90.75 176 ASP A CA 1
ATOM 1430 C C . ASP A 1 176 ? -17.554 -5.719 21.767 1.00 90.75 176 ASP A C 1
ATOM 1432 O O . ASP A 1 176 ? -18.131 -6.797 21.619 1.00 90.75 176 ASP A O 1
ATOM 1436 N N . GLY A 1 177 ? -17.142 -5.283 22.961 1.00 89.88 177 GLY A N 1
ATOM 1437 C CA . GLY A 1 177 ? -17.296 -5.993 24.222 1.00 89.88 177 GLY A CA 1
ATOM 1438 C C . GLY A 1 177 ? -16.259 -7.086 24.443 1.00 89.88 177 GLY A C 1
ATOM 1439 O O . GLY A 1 177 ? -16.165 -7.580 25.566 1.00 89.88 177 GLY A O 1
ATOM 1440 N N . LYS A 1 178 ? -15.449 -7.425 23.433 1.00 90.00 178 LYS A N 1
ATOM 1441 C CA . LYS A 1 178 ? -14.507 -8.532 23.541 1.00 90.00 178 LYS A CA 1
ATOM 1442 C C . LYS A 1 178 ? -13.222 -8.114 24.220 1.00 90.00 178 LYS A C 1
ATOM 1444 O O . LYS A 1 178 ? -12.699 -7.005 24.027 1.00 90.00 178 LYS A O 1
ATOM 1449 N N . ARG A 1 179 ? -12.699 -9.023 25.031 1.00 88.56 179 ARG A N 1
ATOM 1450 C CA . ARG A 1 179 ? -11.464 -8.834 25.789 1.00 88.56 179 ARG A CA 1
ATOM 1451 C C . ARG A 1 179 ? -10.577 -10.044 25.632 1.00 88.56 179 ARG A C 1
ATOM 1453 O O . ARG A 1 179 ? -11.057 -11.170 25.654 1.00 88.56 179 ARG A O 1
ATOM 1460 N N . TYR A 1 180 ? -9.276 -9.808 25.540 1.00 86.38 180 TYR A N 1
ATOM 1461 C CA . TYR A 1 180 ? -8.300 -10.881 25.453 1.00 86.38 180 TYR A CA 1
ATOM 1462 C C . TYR A 1 180 ? -7.208 -10.703 26.490 1.00 86.38 180 TYR A C 1
ATOM 1464 O O . TYR A 1 180 ? -6.796 -9.580 26.779 1.00 86.38 180 TYR A O 1
ATOM 1472 N N . LYS A 1 181 ? -6.698 -11.816 27.005 1.00 84.94 181 LYS A N 1
ATOM 1473 C CA . LYS A 1 181 ? -5.539 -11.838 27.891 1.00 84.94 181 LYS A CA 1
ATOM 1474 C C . LYS A 1 181 ? -4.400 -12.608 27.245 1.00 84.94 181 LYS A C 1
ATOM 1476 O O . LYS A 1 181 ? -4.626 -13.649 26.631 1.00 84.94 181 LYS A O 1
ATOM 1481 N N . LEU A 1 182 ? -3.185 -12.097 27.401 1.00 80.06 182 LEU A N 1
ATOM 1482 C CA . LEU A 1 182 ? -1.980 -12.782 26.961 1.00 80.06 182 LEU A CA 1
ATOM 1483 C C . LEU A 1 182 ? -1.757 -14.027 27.829 1.00 80.06 182 LEU A C 1
ATOM 1485 O O . LEU A 1 182 ? -1.729 -13.940 29.058 1.00 80.06 182 LEU A O 1
ATOM 1489 N N . VAL A 1 183 ? -1.629 -15.186 27.188 1.00 83.81 183 VAL A N 1
ATOM 1490 C CA . VAL A 1 183 ? -1.416 -16.482 27.855 1.00 83.81 183 VAL A CA 1
ATOM 1491 C C . VAL A 1 183 ? -0.037 -17.079 27.574 1.00 83.81 183 VAL A C 1
ATOM 1493 O O . VAL A 1 183 ? 0.413 -17.939 28.328 1.00 83.81 183 VAL A O 1
ATOM 1496 N N . ASP A 1 184 ? 0.645 -16.614 26.526 1.00 79.38 184 ASP A N 1
ATOM 1497 C CA . ASP A 1 184 ? 2.011 -17.011 26.167 1.00 79.38 184 ASP A CA 1
ATOM 1498 C C . ASP A 1 184 ? 2.723 -15.812 25.518 1.00 79.38 184 ASP A C 1
ATOM 1500 O O . ASP A 1 184 ? 2.415 -15.440 24.383 1.00 79.38 184 ASP A O 1
ATOM 1504 N N . GLU A 1 185 ? 3.644 -15.190 26.258 1.00 74.00 185 GLU A N 1
ATOM 1505 C CA . GLU A 1 185 ? 4.409 -14.015 25.813 1.00 74.00 185 GLU A CA 1
ATOM 1506 C C . GLU A 1 185 ? 5.336 -14.332 24.634 1.00 74.00 185 GLU A C 1
ATOM 1508 O O . GLU A 1 185 ? 5.436 -13.540 23.698 1.00 74.00 185 GLU A O 1
ATOM 1513 N N . ASP A 1 186 ? 5.968 -15.509 24.632 1.00 76.94 186 ASP A N 1
ATOM 1514 C CA . ASP A 1 186 ? 6.948 -15.898 23.609 1.00 76.94 186 ASP A CA 1
ATOM 1515 C C . ASP A 1 186 ? 6.295 -16.118 22.238 1.00 76.94 186 ASP A C 1
ATOM 1517 O O . ASP A 1 186 ? 6.954 -16.053 21.195 1.00 76.94 186 ASP A O 1
ATOM 1521 N N . ARG A 1 187 ? 4.995 -16.418 22.235 1.00 77.38 187 ARG A N 1
ATOM 1522 C CA . ARG A 1 187 ? 4.217 -16.731 21.033 1.00 77.38 187 ARG A CA 1
ATOM 1523 C C . ARG A 1 187 ? 3.160 -15.690 20.691 1.00 77.38 187 ARG A C 1
ATOM 1525 O O . ARG A 1 187 ? 2.443 -15.899 19.715 1.00 77.38 187 ARG A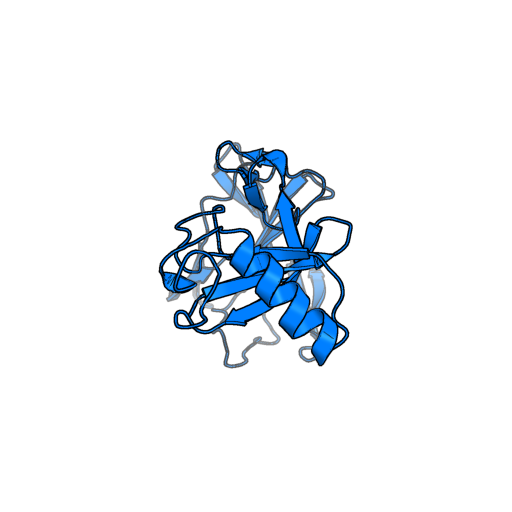 O 1
ATOM 1532 N N . ASP A 1 188 ? 3.059 -14.617 21.476 1.00 73.81 188 ASP A N 1
ATOM 1533 C CA . ASP A 1 188 ? 2.006 -13.603 21.357 1.00 73.81 188 ASP A CA 1
ATOM 1534 C C . ASP A 1 188 ? 0.604 -14.247 21.288 1.00 73.81 188 ASP A C 1
ATOM 1536 O O . ASP A 1 188 ? -0.220 -13.924 20.430 1.00 73.81 188 ASP A O 1
ATOM 1540 N N . LEU A 1 189 ? 0.350 -15.244 22.149 1.00 77.94 189 LEU A N 1
A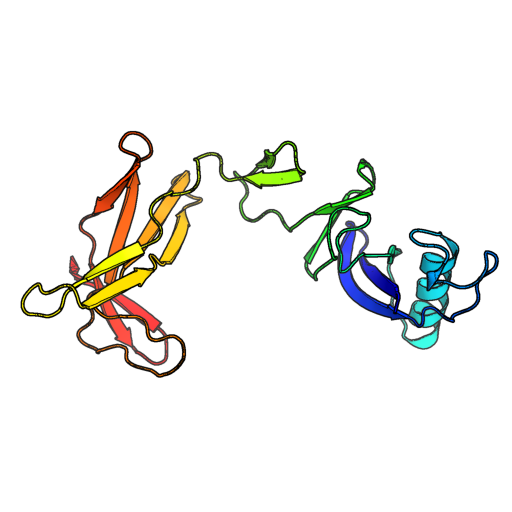TOM 1541 C CA . LEU A 1 189 ? -0.936 -15.945 22.184 1.00 77.94 189 LEU A CA 1
ATOM 1542 C C . LEU A 1 189 ? -1.884 -15.267 23.160 1.00 77.94 189 LEU A C 1
ATOM 1544 O O . LEU A 1 189 ? -1.587 -15.131 24.347 1.00 77.94 189 LEU A O 1
ATOM 1548 N N . TRP A 1 190 ? -3.063 -14.924 22.652 1.00 81.50 190 TRP A N 1
ATOM 1549 C CA . TRP A 1 190 ? -4.118 -14.244 23.388 1.00 81.50 190 TRP A CA 1
ATOM 1550 C C . TRP A 1 190 ? -5.375 -15.111 23.425 1.00 81.50 190 TRP A C 1
ATOM 1552 O O . TRP A 1 190 ? -5.817 -15.608 22.389 1.00 81.50 190 TRP A O 1
ATOM 1562 N N . GLU A 1 191 ? -5.968 -15.260 24.605 1.00 85.56 191 GLU A N 1
ATOM 1563 C CA . GLU A 1 191 ? -7.242 -15.958 24.797 1.00 85.56 191 GLU A CA 1
ATOM 1564 C C . GLU A 1 191 ? -8.357 -14.957 25.094 1.00 85.56 191 GLU A C 1
ATOM 1566 O O . GLU A 1 191 ? -8.165 -14.026 25.876 1.00 85.56 191 GLU A O 1
ATOM 1571 N N . GLU A 1 192 ? -9.513 -15.146 24.454 1.00 88.38 192 GLU A N 1
ATOM 1572 C CA . GLU A 1 192 ? -10.726 -14.366 24.720 1.00 88.38 192 GLU A CA 1
ATOM 1573 C C . GLU A 1 192 ? -11.222 -14.685 26.136 1.00 88.38 192 GLU A C 1
ATOM 1575 O O . GLU A 1 192 ? -11.389 -15.852 26.495 1.00 88.38 192 GLU A O 1
ATOM 1580 N N . ILE A 1 193 ? -11.425 -13.653 26.952 1.00 87.69 193 ILE A N 1
ATOM 1581 C CA . ILE A 1 193 ? -11.850 -13.787 28.352 1.00 87.69 193 ILE A CA 1
ATOM 1582 C C . ILE A 1 193 ? -13.280 -13.291 28.588 1.00 87.69 193 ILE A C 1
ATOM 1584 O O . ILE A 1 193 ? -13.885 -13.683 29.588 1.00 87.69 193 ILE A O 1
ATOM 1588 N N . VAL A 1 194 ? -13.810 -12.451 27.690 1.00 75.88 194 VAL A N 1
ATOM 1589 C CA . VAL A 1 194 ? -15.185 -11.918 27.663 1.00 75.88 194 VAL A CA 1
ATOM 1590 C C . VAL A 1 194 ? -15.558 -11.609 26.221 1.00 75.88 194 VAL A C 1
ATOM 1592 O O . VAL A 1 194 ? -14.653 -11.109 25.510 1.00 75.88 194 VAL A O 1
#

Secondary structure (DSSP, 8-state):
-EEEEEE-TT-BEEEEEEE-TT-EETTEEGGGSTT-HHHHHHHHHHHHHHH---SEEEEE-TT-SSSSS---TT-EEETTTTEEE---SSTT-EE-TTS-EE-SSPPPS--EEEEE-TTS-EEEEEEPEEEEETTTTEEEEEE-SS---TTS----TT-EEEEEEEETTTTEEEEEEEEEEEEETTTTEEEE--